Protein AF-A0A821IT51-F1 (afdb_monomer_lite)

Structure (mmCIF, N/CA/C/O backbone):
data_AF-A0A821IT51-F1
#
_entry.id   AF-A0A821IT51-F1
#
loop_
_atom_site.group_PDB
_atom_site.id
_atom_site.type_symbol
_atom_site.label_atom_id
_atom_site.label_alt_id
_atom_site.label_comp_id
_atom_site.label_asym_id
_atom_site.label_entity_id
_atom_site.label_seq_id
_atom_site.pdbx_PDB_ins_code
_atom_site.Cartn_x
_atom_site.Cartn_y
_atom_site.Cartn_z
_atom_site.occupancy
_atom_site.B_iso_or_equiv
_atom_site.auth_seq_id
_atom_site.auth_comp_id
_atom_site.auth_asym_id
_atom_site.auth_atom_id
_atom_site.pdbx_PDB_model_num
ATOM 1 N N . MET A 1 1 ? -17.250 22.904 7.167 1.00 52.84 1 MET A N 1
ATOM 2 C CA . MET A 1 1 ? -17.176 21.972 8.315 1.00 52.84 1 MET A CA 1
ATOM 3 C C . MET A 1 1 ? -16.057 22.443 9.235 1.00 52.84 1 MET A C 1
ATOM 5 O O . MET A 1 1 ? -15.075 22.948 8.701 1.00 52.84 1 MET A O 1
ATOM 9 N N . PRO A 1 2 ? -16.203 22.360 10.569 1.00 53.00 2 PRO A N 1
ATOM 10 C CA . PRO A 1 2 ? -15.129 22.716 11.495 1.00 53.00 2 PRO A CA 1
ATOM 11 C C . PRO A 1 2 ? -13.882 21.857 11.243 1.00 53.00 2 PRO A C 1
ATOM 13 O O . PRO A 1 2 ? -13.999 20.711 10.810 1.00 53.00 2 PRO A O 1
ATOM 16 N N . THR A 1 3 ? -12.702 22.419 11.519 1.00 68.94 3 THR A N 1
ATOM 17 C CA . THR A 1 3 ? -11.386 21.783 11.317 1.00 68.94 3 THR A CA 1
ATOM 18 C C . THR A 1 3 ? -11.271 20.457 12.063 1.00 68.94 3 THR A C 1
ATOM 20 O O . THR A 1 3 ? -10.668 19.517 11.552 1.00 68.94 3 THR A O 1
ATOM 23 N N . ASN A 1 4 ? -11.941 20.360 13.213 1.00 83.25 4 ASN A N 1
ATOM 24 C CA . ASN A 1 4 ? -12.079 19.149 14.005 1.00 83.25 4 ASN A CA 1
ATOM 25 C C . ASN A 1 4 ? -13.552 18.889 14.325 1.00 83.25 4 ASN A C 1
ATOM 27 O O . ASN A 1 4 ? -14.313 19.825 14.582 1.00 83.25 4 ASN A O 1
ATOM 31 N N . PHE A 1 5 ? -13.953 17.622 14.363 1.00 88.44 5 PHE A N 1
ATOM 32 C CA . PHE A 1 5 ? -15.277 17.235 14.831 1.00 88.44 5 PHE A CA 1
ATOM 33 C C . PHE A 1 5 ? -15.283 15.918 15.598 1.00 88.44 5 PHE A C 1
ATOM 35 O O . PHE A 1 5 ? -14.346 15.130 15.517 1.00 88.44 5 PHE A O 1
ATOM 42 N N . GLN A 1 6 ? -16.365 15.679 16.340 1.00 91.62 6 GLN A N 1
ATOM 43 C CA . GLN A 1 6 ? -16.578 14.436 17.070 1.00 91.62 6 GLN A CA 1
ATOM 44 C C . GLN A 1 6 ? -17.711 13.627 16.467 1.00 91.62 6 GLN A C 1
ATOM 46 O O . GLN A 1 6 ? -18.743 14.178 16.083 1.00 91.62 6 GLN A O 1
ATOM 51 N N . VAL A 1 7 ? -17.515 12.315 16.438 1.00 92.31 7 VAL A N 1
ATOM 52 C CA . VAL A 1 7 ? -18.571 11.343 16.171 1.00 92.31 7 VAL A CA 1
ATOM 53 C C . VAL A 1 7 ? -18.563 10.261 17.239 1.00 92.31 7 VAL A C 1
ATOM 55 O O . VAL A 1 7 ? -17.552 9.985 17.886 1.00 92.31 7 VAL A O 1
ATOM 58 N N . PHE A 1 8 ? -19.720 9.652 17.439 1.00 93.69 8 PHE A N 1
ATOM 59 C CA . PHE A 1 8 ? -19.996 8.733 18.523 1.00 93.69 8 PHE A CA 1
ATOM 60 C C . PHE A 1 8 ? -20.516 7.423 17.966 1.00 93.69 8 PHE A C 1
ATOM 62 O O . PHE A 1 8 ? -21.362 7.416 17.073 1.00 93.69 8 PHE A O 1
ATOM 69 N N . ARG A 1 9 ? -20.109 6.309 18.564 1.00 92.44 9 ARG A N 1
ATOM 70 C CA . ARG A 1 9 ? -20.671 4.993 18.258 1.00 92.44 9 ARG A CA 1
ATOM 71 C C . ARG A 1 9 ? -20.910 4.229 19.542 1.00 92.44 9 ARG A C 1
ATOM 73 O O . ARG A 1 9 ? -19.979 4.005 20.308 1.00 92.44 9 ARG A O 1
ATOM 80 N N . GLY A 1 10 ? -22.150 3.816 19.767 1.00 93.31 10 GLY A N 1
ATOM 81 C CA . GLY A 1 10 ? -22.456 2.857 20.817 1.00 93.31 10 GLY A CA 1
ATOM 82 C C . GLY A 1 10 ? -22.443 1.436 20.271 1.00 93.31 10 GLY A C 1
ATOM 83 O O . GLY A 1 10 ? -22.922 1.203 19.164 1.00 93.31 10 GLY A O 1
ATOM 84 N N . GLN A 1 11 ? -21.916 0.485 21.035 1.00 92.44 11 GLN A N 1
ATOM 85 C CA . GLN A 1 11 ? -22.032 -0.938 20.718 1.00 92.44 11 GLN A CA 1
ATOM 86 C C . GLN A 1 11 ? -21.873 -1.807 21.964 1.00 92.44 11 GLN A C 1
ATOM 88 O O . GLN A 1 11 ? -21.302 -1.381 22.969 1.00 92.44 11 GLN A O 1
ATOM 93 N N . GLY A 1 12 ? -22.346 -3.046 21.865 1.00 93.75 12 GLY A N 1
ATOM 94 C CA . GLY A 1 12 ? -21.969 -4.102 22.792 1.00 93.75 12 GLY A CA 1
ATOM 95 C C . GLY A 1 12 ? -20.643 -4.736 22.399 1.00 93.75 12 GLY A C 1
ATOM 96 O O . GLY A 1 12 ? -20.325 -4.837 21.215 1.00 93.75 12 GLY A O 1
ATOM 97 N N . LEU A 1 13 ? -19.888 -5.184 23.394 1.00 93.81 13 LEU A N 1
ATOM 98 C CA . LEU A 1 13 ? -18.711 -6.024 23.201 1.00 93.81 13 LEU A CA 1
ATOM 99 C C . LEU A 1 13 ? -18.731 -7.142 24.239 1.00 93.81 13 LEU A C 1
ATOM 101 O O . LEU A 1 13 ? -19.178 -6.908 25.363 1.00 93.81 13 LEU A O 1
ATOM 105 N N . SER A 1 14 ? -18.278 -8.344 23.880 1.00 96.12 14 SER A N 1
ATOM 106 C CA . SER A 1 14 ? -18.151 -9.428 24.856 1.00 96.12 14 SER A CA 1
ATOM 107 C C . SER A 1 14 ? -17.215 -8.997 25.994 1.00 96.12 14 SER A C 1
ATOM 109 O O . SER A 1 14 ? -16.301 -8.194 25.787 1.00 96.12 14 SER A O 1
ATOM 111 N N . ILE A 1 15 ? -17.443 -9.500 27.210 1.00 94.88 15 ILE A N 1
ATOM 112 C CA . ILE A 1 15 ? -16.569 -9.183 28.354 1.00 94.88 15 ILE A CA 1
ATOM 113 C C . ILE A 1 15 ? -15.116 -9.585 28.049 1.00 94.88 15 ILE A C 1
ATOM 115 O O . ILE A 1 15 ? -14.191 -8.838 28.362 1.00 94.88 15 ILE A O 1
ATOM 119 N N . GLU A 1 16 ? -14.915 -10.725 27.386 1.00 94.94 16 GLU A N 1
ATOM 120 C CA . GLU A 1 16 ? -13.587 -11.212 27.009 1.00 94.94 16 GLU A CA 1
ATOM 121 C C . GLU A 1 16 ? -12.877 -10.263 26.031 1.00 94.94 16 GLU A C 1
ATOM 123 O O . GLU A 1 16 ? -11.731 -9.868 26.266 1.00 94.94 16 GLU A O 1
ATOM 128 N N . ASP A 1 17 ? -13.554 -9.851 24.956 1.00 93.44 17 ASP A N 1
ATOM 129 C CA . ASP A 1 17 ? -12.971 -8.943 23.964 1.00 93.44 17 ASP A CA 1
ATOM 130 C C . ASP A 1 17 ? -12.737 -7.549 24.548 1.00 93.44 17 ASP A C 1
ATOM 132 O O . ASP A 1 17 ? -11.762 -6.878 24.201 1.00 93.44 17 ASP A O 1
ATOM 136 N N . PHE A 1 18 ? -13.586 -7.119 25.483 1.00 94.44 18 PHE A N 1
ATOM 137 C CA . PHE A 1 18 ? -13.387 -5.868 26.199 1.00 94.44 18 PHE A CA 1
ATOM 138 C C . PHE A 1 18 ? -12.130 -5.891 27.072 1.00 94.44 18 PHE A C 1
ATOM 140 O O . PHE A 1 18 ? -11.335 -4.950 27.025 1.00 94.44 18 PHE A O 1
ATOM 147 N N . GLU A 1 19 ? -11.893 -6.969 27.819 1.00 94.25 19 GLU A N 1
ATOM 148 C CA . GLU A 1 19 ? -10.674 -7.107 28.620 1.00 94.25 19 GLU A CA 1
ATOM 149 C C . GLU A 1 19 ? -9.411 -7.209 27.749 1.00 94.25 19 GLU A C 1
ATOM 151 O O . GLU A 1 19 ? -8.358 -6.692 28.132 1.00 94.25 19 GLU A O 1
ATOM 156 N N . LYS A 1 20 ? -9.502 -7.781 26.539 1.00 93.00 20 LYS A N 1
ATOM 157 C CA . LYS A 1 20 ? -8.421 -7.699 25.538 1.00 93.00 20 LYS A CA 1
ATOM 158 C C . LYS A 1 20 ? -8.187 -6.252 25.093 1.00 93.00 20 LYS A C 1
ATOM 160 O O . LYS A 1 20 ? -7.053 -5.780 25.149 1.00 93.00 20 LYS A O 1
ATOM 165 N N . MET A 1 21 ? -9.242 -5.519 24.733 1.00 91.50 21 MET A N 1
ATOM 166 C CA . MET A 1 21 ? -9.153 -4.121 24.288 1.00 91.50 21 MET A CA 1
ATOM 167 C C . MET A 1 21 ? -8.586 -3.184 25.371 1.00 91.50 21 MET A C 1
ATOM 169 O O . MET A 1 21 ? -7.838 -2.255 25.068 1.00 91.50 21 MET A O 1
ATOM 173 N N . LYS A 1 22 ? -8.877 -3.421 26.657 1.00 92.31 22 LYS A N 1
ATOM 174 C CA . LYS A 1 22 ? -8.281 -2.633 27.754 1.00 92.31 22 LYS A CA 1
ATOM 175 C C . LYS A 1 22 ? -6.760 -2.739 27.796 1.00 92.31 22 LYS A C 1
ATOM 177 O O . LYS A 1 22 ? -6.092 -1.757 28.118 1.00 92.31 22 LYS A O 1
ATOM 182 N N . LYS A 1 23 ? -6.215 -3.909 27.454 1.00 93.00 23 LYS A N 1
ATOM 183 C CA . LYS A 1 23 ? -4.766 -4.155 27.407 1.00 93.00 23 LYS A CA 1
ATOM 184 C C . LYS A 1 23 ? -4.098 -3.495 26.200 1.00 93.00 23 LYS A C 1
ATOM 186 O O . LYS A 1 23 ? -2.892 -3.291 26.230 1.00 93.00 23 LYS A O 1
ATOM 191 N N . THR A 1 24 ? -4.862 -3.113 25.175 1.00 88.25 24 THR A N 1
ATOM 192 C CA . THR A 1 24 ? -4.359 -2.435 23.970 1.00 88.25 24 THR A CA 1
ATOM 193 C C . THR A 1 24 ? -4.485 -0.911 24.044 1.00 88.25 24 THR A C 1
ATOM 195 O O . THR A 1 24 ? -4.469 -0.245 23.009 1.00 88.25 24 THR A O 1
ATOM 198 N N . LYS A 1 25 ? -4.633 -0.322 25.240 1.00 90.12 25 LYS A N 1
ATOM 199 C CA . LYS A 1 25 ? -4.603 1.139 25.411 1.00 90.12 25 LYS A CA 1
ATOM 200 C C . LYS A 1 25 ? -3.299 1.702 24.837 1.00 90.12 25 LYS A C 1
ATOM 202 O O . LYS A 1 25 ? -2.222 1.188 25.118 1.00 90.12 25 LYS A O 1
ATOM 207 N N . GLY A 1 26 ? -3.405 2.767 24.049 1.00 89.88 26 GLY A N 1
ATOM 208 C CA . GLY A 1 26 ? -2.291 3.329 23.296 1.00 89.88 26 GLY A CA 1
ATOM 209 C C . GLY A 1 26 ? -2.038 2.629 21.962 1.00 89.88 26 GLY A C 1
ATOM 210 O O . GLY A 1 26 ? -1.285 3.169 21.172 1.00 89.88 26 GLY A O 1
ATOM 211 N N . GLY A 1 27 ? -2.664 1.487 21.674 1.00 91.38 27 GLY A N 1
ATOM 212 C CA . GLY A 1 27 ? -2.565 0.799 20.388 1.00 91.38 27 GLY A CA 1
ATOM 213 C C . GLY A 1 27 ? -3.504 1.356 19.313 1.00 91.38 27 GLY A C 1
ATOM 214 O O . GLY A 1 27 ? -4.237 2.327 19.526 1.00 91.38 27 GLY A O 1
ATOM 215 N N . LEU A 1 28 ? -3.487 0.700 18.153 1.00 90.38 28 LEU A N 1
ATOM 216 C CA . LEU A 1 28 ? -4.338 1.008 17.004 1.00 90.38 28 LEU A CA 1
ATOM 217 C C . LEU A 1 28 ? -5.531 0.051 16.925 1.00 90.38 28 LEU A C 1
ATOM 219 O O . LEU A 1 28 ? -5.421 -1.128 17.257 1.00 90.38 28 LEU A O 1
ATOM 223 N N . MET A 1 29 ? -6.661 0.560 16.445 1.00 88.69 29 MET A N 1
ATOM 224 C CA . MET A 1 29 ? -7.904 -0.176 16.247 1.00 88.69 29 MET A CA 1
ATOM 225 C C . MET A 1 29 ? -8.491 0.162 14.879 1.00 88.69 29 MET A C 1
ATOM 227 O O . MET A 1 29 ? -8.635 1.334 14.535 1.00 88.69 29 MET A O 1
ATOM 231 N N . SER A 1 30 ? -8.866 -0.858 14.113 1.00 84.75 30 SER A N 1
ATOM 232 C CA . SER A 1 30 ? -9.677 -0.714 12.904 1.00 84.75 30 SER A CA 1
ATOM 233 C C . SER A 1 30 ? -11.085 -1.251 13.145 1.00 84.75 30 SER A C 1
ATOM 235 O O . SER A 1 30 ? -11.333 -2.030 14.068 1.00 84.75 30 SER A O 1
ATOM 237 N N . PHE A 1 31 ? -12.019 -0.840 12.293 1.00 78.06 31 PHE A N 1
ATOM 238 C CA . PHE A 1 31 ? -13.370 -1.383 12.279 1.00 78.06 31 PHE A CA 1
ATOM 239 C C . PHE A 1 31 ? -13.606 -2.102 10.950 1.00 78.06 31 PHE A C 1
ATOM 241 O O . PHE A 1 31 ? -13.558 -1.487 9.893 1.00 78.06 31 PHE A O 1
ATOM 248 N N . ASN A 1 32 ? -13.893 -3.404 11.002 1.00 60.78 32 ASN A N 1
ATOM 249 C CA . ASN A 1 32 ? -13.990 -4.261 9.809 1.00 60.78 32 ASN A CA 1
ATOM 250 C C . ASN A 1 32 ? -15.253 -4.038 8.946 1.00 60.78 32 ASN A C 1
ATOM 252 O O . ASN A 1 32 ? -15.411 -4.705 7.932 1.00 60.78 32 ASN A O 1
ATOM 256 N N . ASN A 1 33 ? -16.139 -3.110 9.320 1.00 59.00 33 ASN A N 1
ATOM 257 C CA . ASN A 1 33 ? -17.387 -2.792 8.616 1.00 59.00 33 ASN A CA 1
ATOM 258 C C . ASN A 1 33 ? -17.529 -1.273 8.453 1.00 59.00 33 ASN A C 1
ATOM 260 O O . ASN A 1 33 ? -16.854 -0.523 9.159 1.00 59.00 33 ASN A O 1
ATOM 264 N N . PHE A 1 34 ? -18.448 -0.821 7.584 1.00 58.59 34 PHE A N 1
ATOM 265 C CA . PHE A 1 34 ? -18.847 0.590 7.536 1.00 58.59 34 PHE A CA 1
ATOM 266 C C . PHE A 1 34 ? -19.146 1.083 8.949 1.00 58.59 34 PHE A C 1
ATOM 268 O O . PHE A 1 34 ? -20.045 0.585 9.641 1.00 58.59 34 PHE A O 1
ATOM 275 N N . LEU A 1 35 ? -18.344 2.045 9.392 1.00 62.62 35 LEU A N 1
ATOM 276 C CA . LEU A 1 35 ? -18.472 2.596 10.721 1.00 62.62 35 LEU A CA 1
ATOM 277 C C . LEU A 1 35 ? -19.624 3.594 10.699 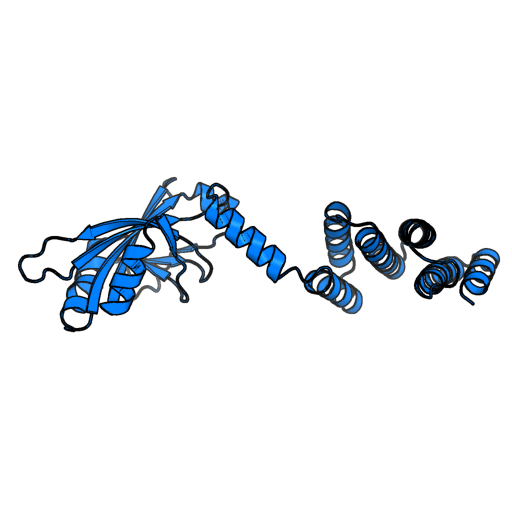1.00 62.62 35 LEU A C 1
ATOM 279 O O . LEU A 1 35 ? -19.415 4.778 10.466 1.00 62.62 35 LEU A O 1
ATOM 283 N N . SER A 1 36 ? -20.842 3.095 10.905 1.00 71.25 36 SER A N 1
ATOM 284 C CA . SER A 1 36 ? -21.981 3.943 11.253 1.00 71.25 36 SER A CA 1
ATOM 285 C C . SER A 1 36 ? -21.662 4.658 12.564 1.00 71.25 36 SER A C 1
ATOM 287 O O . SER A 1 36 ? -21.382 4.011 13.587 1.00 71.25 36 SER A O 1
ATOM 289 N N . THR A 1 37 ? -21.599 5.987 12.482 1.00 86.25 37 THR A N 1
ATOM 290 C CA . THR A 1 37 ? -21.326 6.890 13.597 1.00 86.25 37 THR A CA 1
ATOM 291 C C . THR A 1 37 ? -22.294 8.061 13.592 1.00 86.25 37 THR A C 1
ATOM 293 O O . THR A 1 37 ? -22.735 8.525 12.545 1.00 86.25 37 THR A O 1
ATOM 296 N N . SER A 1 38 ? -22.572 8.565 14.785 1.00 89.06 38 SER A N 1
ATOM 297 C CA . SER A 1 38 ? -23.492 9.663 15.041 1.00 89.06 38 SER A CA 1
ATOM 298 C C . SER A 1 38 ? -22.751 10.944 15.386 1.00 89.06 38 SER A C 1
ATOM 300 O O . SER A 1 38 ? -21.796 10.895 16.158 1.00 89.06 38 SER A O 1
ATOM 302 N N . ARG A 1 39 ? -23.239 12.115 14.974 1.00 89.19 39 ARG A N 1
ATOM 303 C CA . ARG A 1 39 ? -22.881 13.383 15.646 1.00 89.19 39 ARG A CA 1
ATOM 304 C C . ARG A 1 39 ? -23.555 13.547 17.015 1.00 89.19 39 ARG A C 1
ATOM 306 O O . ARG A 1 39 ? -23.118 14.368 17.817 1.00 89.19 39 ARG A O 1
ATOM 313 N N . SER A 1 40 ? -24.582 12.754 17.318 1.00 90.75 40 SER A N 1
ATOM 314 C CA . SER A 1 40 ? -25.298 12.774 18.592 1.00 90.75 40 SER A CA 1
ATOM 315 C C . SER A 1 40 ? -24.758 11.730 19.566 1.00 90.75 40 SER A C 1
ATOM 317 O O . SER A 1 40 ? -25.003 10.525 19.454 1.00 90.75 40 SER A O 1
ATOM 319 N N . ARG A 1 41 ? -24.081 12.209 20.615 1.00 93.00 41 ARG A N 1
ATOM 320 C CA . ARG A 1 41 ? -23.654 11.362 21.738 1.00 93.00 41 ARG A CA 1
ATOM 321 C C . ARG A 1 41 ? -24.830 10.621 22.366 1.00 93.00 41 ARG A C 1
ATOM 323 O O . ARG A 1 41 ? -24.696 9.460 22.747 1.00 93.00 41 ARG A O 1
ATOM 330 N N . GLU A 1 42 ? -25.969 11.296 22.495 1.00 91.81 42 GLU A N 1
ATOM 331 C CA . GLU A 1 42 ? -27.148 10.756 23.163 1.00 91.81 42 GLU A CA 1
ATOM 332 C C . GLU A 1 42 ? -27.740 9.568 22.406 1.00 91.81 42 GLU A C 1
ATOM 334 O O . GLU A 1 42 ? -28.073 8.564 23.037 1.00 91.81 42 GLU A O 1
ATOM 339 N N . ILE A 1 43 ? -27.831 9.650 21.075 1.00 90.06 43 ILE A N 1
ATOM 340 C CA . ILE A 1 43 ? -28.350 8.550 20.255 1.00 90.06 43 ILE A CA 1
ATOM 341 C C . ILE A 1 43 ? -27.431 7.336 20.391 1.00 90.06 43 ILE A C 1
ATOM 343 O O . ILE A 1 43 ? -27.888 6.270 20.811 1.00 90.06 43 ILE A O 1
ATOM 347 N N . SER A 1 44 ? -26.129 7.516 20.152 1.00 92.00 44 SER A N 1
ATOM 348 C CA . SER A 1 44 ? -25.134 6.448 20.292 1.00 92.00 44 SER A CA 1
ATOM 349 C C . SER A 1 44 ? -25.149 5.810 21.683 1.00 92.00 44 SER A C 1
ATOM 351 O O . SER A 1 44 ? -25.135 4.585 21.816 1.00 92.00 44 SER A O 1
ATOM 353 N N . PHE A 1 45 ? -25.256 6.619 22.737 1.00 94.12 45 PHE A N 1
ATOM 354 C CA . PHE A 1 45 ? -25.306 6.120 24.106 1.00 94.12 45 PHE A CA 1
ATOM 355 C C . PHE A 1 45 ? -26.617 5.384 24.423 1.00 94.12 45 PHE A C 1
ATOM 357 O O . PHE A 1 45 ? -26.592 4.204 24.771 1.00 94.12 45 PHE A O 1
ATOM 364 N N . LYS A 1 46 ? -27.772 6.050 24.294 1.00 92.50 46 LYS A N 1
ATOM 365 C CA . LYS A 1 46 ? -29.066 5.524 24.764 1.00 92.50 46 LYS A CA 1
ATOM 366 C C . LYS A 1 46 ? -29.620 4.405 23.886 1.00 92.50 46 LYS A C 1
ATOM 368 O O . LYS A 1 46 ? -30.361 3.565 24.392 1.00 92.50 46 LYS A O 1
ATOM 373 N N . LYS A 1 47 ? -29.323 4.401 22.583 1.00 90.44 47 LYS A N 1
ATOM 374 C CA . LYS A 1 47 ? -29.883 3.420 21.637 1.00 90.44 47 LYS A CA 1
ATOM 375 C C . LYS A 1 47 ? -29.002 2.194 21.437 1.00 90.44 47 LYS A C 1
ATOM 377 O O . LYS A 1 47 ? -29.540 1.150 21.085 1.00 90.44 47 LYS A O 1
ATOM 382 N N . PHE A 1 48 ? -27.698 2.295 21.701 1.00 92.25 48 PHE A N 1
ATOM 383 C CA . PHE A 1 48 ? -26.763 1.212 21.395 1.00 92.25 48 PHE A CA 1
ATOM 384 C C . PHE A 1 48 ? -25.875 0.817 22.580 1.00 92.25 48 PHE A C 1
ATOM 386 O O . PHE A 1 48 ? -25.900 -0.345 22.976 1.00 92.25 48 PHE A O 1
ATOM 393 N N . ALA A 1 49 ? -25.140 1.754 23.194 1.00 94.06 49 ALA A N 1
ATOM 394 C CA . ALA A 1 49 ? -24.224 1.419 24.293 1.00 94.06 49 ALA A CA 1
ATOM 395 C C . ALA A 1 49 ? -24.966 0.936 25.552 1.00 94.06 49 ALA A C 1
ATOM 397 O O . ALA A 1 49 ? -24.673 -0.136 26.072 1.00 94.06 49 ALA A O 1
ATOM 398 N N . LEU A 1 50 ? -25.957 1.700 26.023 1.00 95.69 50 LEU A N 1
ATOM 399 C CA . LEU A 1 50 ? -26.722 1.363 27.225 1.00 95.69 50 LEU A CA 1
ATOM 400 C C . LEU A 1 50 ? -27.533 0.065 27.065 1.00 95.69 50 LEU A C 1
ATOM 402 O O . LEU A 1 50 ? -27.419 -0.802 27.925 1.00 95.69 50 LEU A O 1
ATOM 406 N N . PRO A 1 51 ? -28.300 -0.155 25.979 1.00 95.38 51 PRO A N 1
ATOM 407 C CA . PRO A 1 51 ? -29.043 -1.403 25.807 1.00 95.38 51 PRO A CA 1
ATOM 408 C C . PRO A 1 51 ? -28.164 -2.653 25.726 1.00 95.38 51 PRO A C 1
ATOM 410 O O . PRO A 1 51 ? -28.631 -3.732 26.087 1.00 95.38 51 PRO A O 1
ATOM 413 N N . ALA A 1 52 ? -26.903 -2.529 25.300 1.00 93.75 52 ALA A N 1
ATOM 414 C CA . ALA A 1 52 ? -25.981 -3.657 25.239 1.00 93.75 52 ALA A CA 1
ATOM 415 C C . ALA A 1 52 ? -25.653 -4.257 26.617 1.00 93.75 52 ALA A C 1
ATOM 417 O O . ALA A 1 52 ? -25.291 -5.430 26.696 1.00 93.75 52 ALA A O 1
ATOM 418 N N . THR A 1 53 ? -25.827 -3.514 27.715 1.00 94.75 53 THR A N 1
ATOM 419 C CA . THR A 1 53 ? -25.634 -4.065 29.067 1.00 94.75 53 THR A CA 1
ATOM 420 C C . THR A 1 53 ? -26.756 -5.014 29.483 1.00 94.75 53 THR A C 1
ATOM 422 O O . THR A 1 53 ? -26.589 -5.773 30.433 1.00 94.75 53 THR A O 1
ATOM 425 N N . LYS A 1 54 ? -27.887 -5.057 28.763 1.00 93.88 54 LYS A N 1
ATOM 426 C CA . LYS A 1 54 ? -28.957 -6.032 29.037 1.00 93.88 54 LYS A CA 1
ATOM 427 C C . LYS A 1 54 ? -28.500 -7.474 28.829 1.00 93.88 54 LYS A C 1
ATOM 429 O O . LYS A 1 54 ? -28.999 -8.366 29.505 1.00 93.88 54 LYS A O 1
ATOM 434 N N . ASN A 1 55 ? -27.557 -7.706 27.917 1.00 94.00 55 ASN A N 1
ATOM 435 C CA . ASN A 1 55 ? -26.915 -9.006 27.786 1.00 94.00 55 ASN A CA 1
ATOM 436 C C . ASN A 1 55 ? -25.858 -9.146 28.903 1.00 94.00 55 ASN A C 1
ATOM 438 O O . ASN A 1 55 ? -24.962 -8.301 28.995 1.00 94.00 55 ASN A O 1
ATOM 442 N N . PRO A 1 56 ? -25.951 -10.167 29.776 1.00 93.44 56 PRO A N 1
ATOM 443 C CA . PRO A 1 56 ? -25.044 -10.332 30.913 1.00 93.44 56 PRO A CA 1
ATOM 444 C C . PRO A 1 56 ? -23.592 -10.608 30.497 1.00 93.44 56 PRO A C 1
ATOM 446 O O . PRO A 1 56 ? -22.680 -10.285 31.249 1.00 93.44 56 PRO A O 1
ATOM 449 N N . ASN A 1 57 ? -23.368 -11.128 29.287 1.00 94.81 57 ASN A N 1
ATOM 450 C CA . ASN A 1 57 ? -22.045 -11.510 28.786 1.00 94.81 57 ASN A CA 1
ATOM 451 C C . ASN A 1 57 ? -21.343 -10.395 27.994 1.00 94.81 57 ASN A C 1
ATOM 453 O O . ASN A 1 57 ? -20.292 -10.625 27.389 1.00 94.81 57 ASN A O 1
ATOM 457 N N . SER A 1 58 ? -21.911 -9.187 27.973 1.00 95.69 58 SER A N 1
ATOM 458 C CA . SER A 1 58 ? -21.341 -8.037 27.273 1.00 95.69 58 SER A CA 1
ATOM 459 C C . SER A 1 58 ? -21.214 -6.803 28.150 1.00 95.69 58 SER A C 1
ATOM 461 O O . SER A 1 58 ? -21.898 -6.641 29.157 1.00 95.69 58 SER A O 1
ATOM 463 N N . VAL A 1 59 ? -20.348 -5.892 27.736 1.00 96.94 59 VAL A N 1
ATOM 464 C CA . VAL A 1 59 ? -20.301 -4.520 28.236 1.00 96.94 59 VAL A CA 1
ATOM 465 C C . VAL A 1 59 ? -20.874 -3.573 27.188 1.00 96.94 59 VAL A C 1
ATOM 467 O O . VAL A 1 59 ? -20.832 -3.853 25.987 1.00 96.94 59 VAL A O 1
ATOM 470 N N . GLY A 1 60 ? -21.409 -2.446 27.642 1.00 96.94 60 GLY A N 1
ATOM 471 C CA . GLY A 1 60 ? -21.818 -1.355 26.771 1.00 96.94 60 GLY A CA 1
ATOM 472 C C . GLY A 1 60 ? -20.668 -0.378 26.576 1.00 96.94 60 GLY A C 1
ATOM 473 O O . GLY A 1 60 ? -20.109 0.128 27.549 1.00 96.94 60 GLY A O 1
ATOM 474 N N . ILE A 1 61 ? -20.311 -0.100 25.326 1.00 95.94 61 ILE A N 1
ATOM 475 C CA . ILE A 1 61 ? -19.208 0.798 24.987 1.00 95.94 61 ILE A CA 1
ATOM 476 C C . ILE A 1 61 ? -19.737 1.979 24.189 1.00 95.94 61 ILE A C 1
ATOM 478 O O . ILE A 1 61 ? -20.423 1.801 23.184 1.00 95.94 61 ILE A O 1
ATOM 482 N N . LEU A 1 62 ? -19.364 3.182 24.617 1.00 96.56 62 LEU A N 1
ATOM 483 C CA . LEU A 1 62 ? -19.480 4.408 23.846 1.00 96.56 62 LEU A CA 1
ATOM 484 C C . L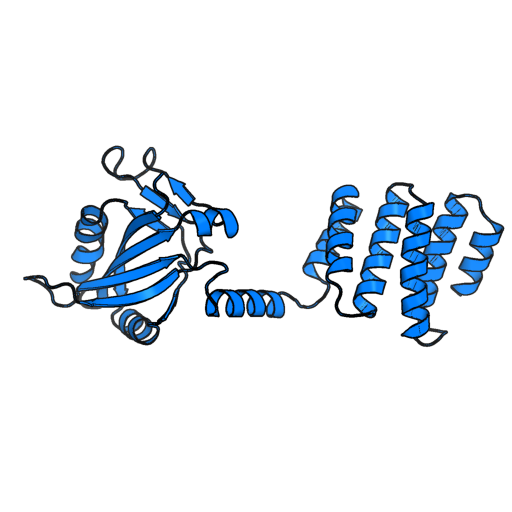EU A 1 62 ? -18.096 4.807 23.327 1.00 96.56 62 LEU A C 1
ATOM 486 O O . LEU A 1 62 ? -17.261 5.323 24.071 1.00 96.56 62 LEU A O 1
ATOM 490 N N . PHE A 1 63 ? -17.864 4.601 22.038 1.00 95.12 63 PHE A N 1
ATOM 491 C CA . PHE A 1 63 ? -16.712 5.167 21.352 1.00 95.12 63 PHE A CA 1
ATOM 492 C C . PHE A 1 63 ? -16.951 6.651 21.086 1.00 95.12 63 PHE A C 1
ATOM 494 O O . PHE A 1 63 ? -17.977 7.028 20.516 1.00 95.12 63 PHE A O 1
ATOM 501 N N . VAL A 1 64 ? -15.990 7.475 21.488 1.00 95.81 64 VAL A N 1
ATOM 502 C CA . VAL A 1 64 ? -15.938 8.915 21.230 1.00 95.81 64 VAL A CA 1
ATOM 503 C C . VAL A 1 64 ? -14.754 9.153 20.307 1.00 95.81 64 VAL A C 1
ATOM 505 O O . VAL A 1 64 ? -13.611 8.988 20.722 1.00 95.81 64 VAL A O 1
ATOM 508 N N . MET A 1 65 ? -15.015 9.486 19.049 1.00 93.00 65 MET A N 1
ATOM 509 C CA . MET A 1 65 ? -13.991 9.588 18.012 1.00 93.00 65 MET A CA 1
ATOM 510 C C . MET A 1 65 ? -13.750 11.050 17.665 1.00 93.00 65 MET A C 1
ATOM 512 O O . MET A 1 65 ? -14.659 11.742 17.211 1.00 93.00 65 MET A O 1
ATOM 516 N N . ASN A 1 66 ? -12.516 11.504 17.860 1.00 91.38 66 ASN A N 1
ATOM 517 C CA . ASN A 1 66 ? -12.059 12.825 17.453 1.00 91.38 66 ASN A CA 1
ATOM 518 C C . ASN A 1 66 ? -11.483 12.751 16.037 1.00 91.38 66 ASN A C 1
ATOM 520 O O . ASN A 1 66 ? -10.522 12.016 15.786 1.00 91.38 66 ASN A O 1
ATOM 524 N N . ILE A 1 67 ? -12.074 13.519 15.127 1.00 88.56 67 ILE A N 1
ATOM 525 C CA . ILE A 1 67 ? -11.714 13.575 13.715 1.00 88.56 67 ILE A CA 1
ATOM 526 C C . ILE A 1 67 ? -11.079 14.927 13.429 1.00 88.56 67 ILE A C 1
ATOM 528 O O . ILE A 1 67 ? -11.749 15.956 13.514 1.00 88.56 67 ILE A O 1
ATOM 532 N N . ASP A 1 68 ? -9.803 14.908 13.062 1.00 85.25 68 ASP A N 1
ATOM 533 C CA . ASP A 1 68 ? -9.121 16.059 12.481 1.00 85.25 68 ASP A CA 1
ATOM 534 C C . ASP A 1 68 ? -9.203 15.964 10.953 1.00 85.25 68 ASP A C 1
ATOM 536 O O . ASP A 1 68 ? -8.725 15.016 10.319 1.00 85.25 68 ASP A O 1
ATOM 540 N N . THR A 1 69 ? -9.874 16.944 10.351 1.00 76.88 69 THR A N 1
ATOM 541 C CA . THR A 1 69 ? -10.118 16.962 8.904 1.00 76.88 69 THR A CA 1
ATOM 542 C C . THR A 1 69 ? -8.847 17.236 8.103 1.00 76.88 69 THR A C 1
ATOM 544 O O . THR A 1 69 ? -8.762 16.808 6.951 1.00 76.88 69 THR A O 1
ATOM 547 N N . ALA A 1 70 ? -7.823 17.851 8.707 1.00 75.06 70 ALA A N 1
ATOM 548 C CA . ALA A 1 70 ? -6.525 18.041 8.070 1.00 75.06 70 ALA A CA 1
ATOM 549 C C . ALA A 1 70 ? -5.788 16.708 7.875 1.00 75.06 70 ALA A C 1
ATOM 551 O O . ALA A 1 70 ? -5.061 16.549 6.891 1.00 75.06 70 ALA A O 1
ATOM 552 N N . ILE A 1 71 ? -6.008 15.730 8.764 1.00 69.94 71 ILE A N 1
ATOM 553 C CA . ILE A 1 71 ? -5.530 14.356 8.567 1.00 69.94 71 ILE A CA 1
ATOM 554 C C . ILE A 1 71 ? -6.235 13.747 7.357 1.00 69.94 71 ILE A C 1
ATOM 556 O O . ILE A 1 71 ? -5.564 13.239 6.466 1.00 69.94 71 ILE A O 1
ATOM 560 N N . CYS A 1 72 ? -7.564 13.867 7.282 1.00 63.47 72 CYS A N 1
ATOM 561 C CA . CYS A 1 72 ? -8.372 13.270 6.213 1.00 63.47 72 CYS A CA 1
ATOM 562 C C . CYS A 1 72 ? -7.978 13.785 4.818 1.00 63.47 72 CYS A C 1
ATOM 564 O O . CYS A 1 72 ? -7.889 13.001 3.875 1.00 63.47 72 CYS A O 1
ATOM 566 N N . MET A 1 73 ? -7.687 15.088 4.696 1.00 59.69 73 MET A N 1
ATOM 567 C CA . MET A 1 73 ? -7.217 15.697 3.443 1.00 59.69 73 MET A CA 1
ATOM 568 C C . MET A 1 73 ? -5.840 15.178 3.003 1.00 59.69 73 MET A C 1
ATOM 570 O O . MET A 1 73 ? -5.553 15.152 1.811 1.00 59.69 73 MET A O 1
ATOM 574 N N . LYS A 1 74 ? -4.989 14.750 3.945 1.00 59.50 74 LYS A N 1
ATOM 575 C CA . LYS A 1 74 ? -3.639 14.228 3.668 1.00 59.50 74 LYS A CA 1
ATOM 576 C C . LYS A 1 74 ? -3.592 12.702 3.537 1.00 59.50 74 LYS A C 1
ATOM 578 O O . LYS A 1 74 ? -2.738 12.185 2.824 1.00 59.50 74 LYS A O 1
ATOM 583 N N . SER A 1 75 ? -4.473 11.978 4.229 1.00 54.97 75 SER A N 1
ATOM 584 C CA . SER A 1 75 ? -4.511 10.509 4.277 1.00 54.97 75 SER A CA 1
ATOM 585 C C . SER A 1 75 ? -5.478 9.883 3.269 1.00 54.97 75 SER A C 1
ATOM 587 O O . SER A 1 75 ? -5.541 8.662 3.178 1.00 54.97 75 SER A O 1
ATOM 589 N N . SER A 1 76 ? -6.226 10.697 2.511 1.00 57.81 76 SER A N 1
ATOM 590 C CA . SER A 1 76 ? -7.274 10.251 1.577 1.00 57.81 76 SER A CA 1
ATOM 591 C C . SER A 1 76 ? -8.370 9.399 2.225 1.00 57.81 76 SER A C 1
ATOM 593 O O . SER A 1 76 ? -9.047 8.662 1.516 1.00 57.81 76 SER A O 1
ATOM 595 N N . THR A 1 77 ? -8.562 9.472 3.549 1.00 61.84 77 THR A N 1
ATOM 596 C CA . THR A 1 77 ? -9.611 8.712 4.246 1.00 61.84 77 THR A CA 1
ATOM 597 C C . THR A 1 77 ? -10.979 9.286 3.865 1.00 61.84 77 THR A C 1
ATOM 599 O O . THR A 1 77 ? -11.322 10.373 4.342 1.00 61.84 77 THR A O 1
ATOM 602 N N . PRO A 1 78 ? -11.790 8.600 3.037 1.00 65.00 78 PRO A N 1
ATOM 603 C CA . PRO A 1 78 ? -13.089 9.116 2.644 1.00 65.00 78 PRO A CA 1
ATOM 604 C C . PRO A 1 78 ? -14.066 8.927 3.800 1.00 65.00 78 PRO A C 1
ATOM 606 O O . PRO A 1 78 ? -14.145 7.846 4.397 1.00 65.00 78 PRO A O 1
ATOM 609 N N . PHE A 1 79 ? -14.845 9.964 4.080 1.00 74.31 79 PHE A N 1
ATOM 610 C CA . PHE A 1 79 ? -16.052 9.846 4.881 1.00 74.31 79 PHE A CA 1
ATOM 611 C C . PHE A 1 79 ? -17.216 10.522 4.160 1.00 74.31 79 PHE A C 1
ATOM 613 O O . PHE A 1 79 ? -17.017 11.453 3.379 1.00 74.31 79 PHE A O 1
ATOM 620 N N . ALA A 1 80 ? -18.428 10.037 4.405 1.00 74.81 80 ALA A N 1
ATOM 621 C CA . ALA A 1 80 ? -19.646 10.555 3.797 1.00 74.81 80 ALA A CA 1
ATOM 622 C C . ALA A 1 80 ? -20.675 10.883 4.877 1.00 74.81 80 ALA A C 1
ATOM 624 O O . ALA A 1 80 ? -20.903 10.086 5.787 1.00 74.81 80 ALA A O 1
ATOM 625 N N . GLU A 1 81 ? -21.314 12.045 4.757 1.00 77.44 81 GLU A N 1
ATOM 626 C CA . GLU A 1 81 ? -22.520 12.348 5.520 1.00 77.44 81 GLU A CA 1
ATOM 627 C C . GLU A 1 81 ? -23.719 11.688 4.837 1.00 77.44 81 GLU A C 1
ATOM 629 O O . GLU A 1 81 ? -23.965 11.892 3.647 1.00 77.44 81 GLU A O 1
ATOM 634 N N . VAL A 1 82 ? -24.469 10.889 5.591 1.00 78.81 82 VAL A N 1
ATOM 635 C CA . VAL A 1 82 ? -25.588 10.092 5.066 1.00 78.81 82 VAL A CA 1
ATOM 636 C C . VAL A 1 82 ? -26.916 10.417 5.750 1.00 78.81 82 VAL A C 1
ATOM 638 O O . VAL A 1 82 ? -27.856 9.628 5.710 1.00 78.81 82 VAL A O 1
ATOM 641 N N . SER A 1 83 ? -27.039 11.622 6.314 1.00 75.81 83 SER A N 1
ATOM 642 C CA . SER A 1 83 ? -28.228 12.125 7.024 1.00 75.81 83 SER A CA 1
ATOM 643 C C . SER A 1 83 ? -29.550 11.968 6.246 1.00 75.81 83 SER A C 1
ATOM 645 O O . SER A 1 83 ? -30.606 11.752 6.841 1.00 75.81 83 SER A O 1
ATOM 647 N N . LYS A 1 84 ? -29.511 12.008 4.904 1.00 73.25 84 LYS A N 1
ATOM 648 C CA . LYS A 1 84 ? -30.686 11.815 4.027 1.00 73.25 84 LYS A CA 1
ATOM 649 C C . LYS A 1 84 ? -31.198 10.370 3.965 1.00 73.25 84 LYS A C 1
ATOM 651 O O . LYS A 1 84 ? -32.377 10.150 3.679 1.00 73.25 84 LYS A O 1
ATOM 656 N N . VAL A 1 85 ? -30.327 9.391 4.200 1.00 72.50 85 VAL A N 1
ATOM 657 C CA . VAL A 1 85 ? -30.640 7.952 4.119 1.00 72.50 85 VAL A CA 1
ATOM 658 C C . VAL A 1 85 ? -30.495 7.234 5.462 1.00 72.50 85 VAL A C 1
ATOM 660 O O . VAL A 1 85 ? -30.784 6.041 5.529 1.00 72.50 85 VAL A O 1
ATOM 663 N N . SER A 1 86 ? -30.110 7.948 6.525 1.00 74.06 86 SER A N 1
ATOM 664 C CA . SER A 1 86 ? -29.980 7.397 7.874 1.00 74.06 86 SER A CA 1
ATOM 665 C C . SER A 1 86 ? -31.310 6.839 8.383 1.00 74.06 86 SER A C 1
ATOM 667 O O . SER A 1 86 ? -32.394 7.292 8.006 1.00 74.06 86 SER A O 1
ATOM 669 N N . PHE A 1 87 ? -31.249 5.856 9.282 1.00 72.75 87 PHE A N 1
ATOM 670 C CA . PHE A 1 87 ? -32.447 5.319 9.939 1.00 72.75 87 PHE A CA 1
ATOM 671 C C . PHE A 1 87 ? -33.209 6.412 10.718 1.00 72.75 87 PHE A C 1
ATOM 673 O O . PHE A 1 87 ? -34.436 6.390 10.809 1.00 72.75 87 PHE A O 1
ATOM 680 N N . PHE A 1 88 ? -32.487 7.418 11.217 1.00 70.25 88 PHE A N 1
ATOM 681 C CA . PHE A 1 88 ? -33.011 8.555 11.970 1.00 70.25 88 PHE A CA 1
ATOM 682 C C . PHE A 1 88 ? -33.170 9.808 11.092 1.00 70.25 88 PHE A C 1
ATOM 684 O O . PHE A 1 88 ? -32.774 10.903 11.497 1.00 70.25 88 PHE A O 1
ATOM 691 N N . LYS A 1 89 ? -33.747 9.655 9.889 1.00 70.12 89 LYS A N 1
ATOM 692 C CA . LYS A 1 89 ? -33.924 10.730 8.891 1.00 70.12 89 LYS A CA 1
ATOM 693 C C . LYS A 1 89 ? -34.333 12.065 9.524 1.00 70.12 89 LYS A C 1
ATOM 695 O O . LYS A 1 89 ? -35.365 12.153 10.191 1.00 70.12 89 LYS A O 1
ATOM 700 N N . GLY A 1 90 ? -33.522 13.099 9.299 1.00 68.94 90 GLY A N 1
ATOM 701 C CA . GLY A 1 90 ? -33.769 14.468 9.775 1.00 68.94 90 GLY A CA 1
ATOM 702 C C . GLY A 1 90 ? -33.609 14.689 11.286 1.00 68.94 90 GLY A C 1
ATOM 703 O O . GLY A 1 90 ? -33.839 15.799 11.754 1.00 68.94 90 GLY A O 1
ATOM 704 N N . LYS A 1 91 ? -33.228 13.661 12.055 1.00 71.81 91 LYS A N 1
ATOM 705 C CA . LYS A 1 91 ? -32.999 13.732 13.510 1.00 71.81 91 LYS A CA 1
ATOM 706 C C . LYS A 1 91 ? -31.539 13.513 13.898 1.00 71.81 91 LYS A C 1
ATOM 708 O O . LYS A 1 91 ? -31.184 13.722 15.056 1.00 71.81 91 LYS A O 1
ATOM 713 N N . GLU A 1 92 ? -30.712 13.080 12.952 1.00 74.75 92 GLU A N 1
ATOM 714 C CA . GLU A 1 92 ? -29.312 12.759 13.187 1.00 74.75 92 GLU A CA 1
ATOM 715 C C . GLU A 1 92 ? -28.456 12.978 11.940 1.00 74.75 92 GLU A C 1
ATOM 717 O O . GLU A 1 92 ? -28.805 12.552 10.835 1.00 74.75 92 GLU A O 1
ATOM 722 N N . GLU A 1 93 ? -27.297 13.594 12.155 1.00 80.94 93 GLU A N 1
ATOM 723 C CA . GLU A 1 93 ? -26.193 13.592 11.203 1.00 80.94 93 GLU A CA 1
ATOM 724 C C . GLU A 1 93 ? -25.358 12.326 11.415 1.00 80.94 93 GLU A C 1
ATOM 726 O O . GLU A 1 93 ? -24.640 12.190 12.413 1.00 80.94 93 GLU A O 1
ATOM 731 N N . GLU A 1 94 ? -25.483 11.391 10.477 1.00 83.31 94 GLU A N 1
ATOM 732 C CA . GLU A 1 94 ? -24.716 10.148 10.454 1.00 83.31 94 GLU A CA 1
ATOM 733 C C . GLU A 1 94 ? -23.510 10.301 9.521 1.00 83.31 94 GLU A C 1
ATOM 735 O O . GLU A 1 94 ? -23.649 10.752 8.379 1.00 83.31 94 GLU A O 1
ATOM 740 N N . ILE A 1 95 ? -22.330 9.916 10.010 1.00 84.00 95 ILE A N 1
ATOM 741 C CA . ILE A 1 95 ? -21.078 9.924 9.252 1.00 84.00 95 ILE A CA 1
ATOM 742 C C . ILE A 1 95 ? -20.610 8.483 9.061 1.00 84.00 95 ILE A C 1
ATOM 744 O O . ILE A 1 95 ? -20.462 7.737 10.033 1.00 84.00 95 ILE A O 1
ATOM 748 N N . LEU A 1 96 ? -20.343 8.109 7.811 1.00 81.75 96 LEU A N 1
ATOM 749 C CA . LEU A 1 96 ? -19.740 6.830 7.450 1.00 81.75 96 LEU A CA 1
ATOM 750 C C . LEU A 1 96 ? -18.273 7.009 7.105 1.00 81.75 96 LEU A C 1
ATOM 752 O O . LEU A 1 96 ? -17.928 7.864 6.295 1.00 81.75 96 LEU A O 1
ATOM 756 N N . PHE A 1 97 ? -17.438 6.138 7.660 1.00 78.69 97 PHE A N 1
ATOM 757 C CA . PHE A 1 97 ? -16.034 6.002 7.287 1.00 78.69 97 PHE A CA 1
ATOM 758 C C . PHE A 1 97 ? -15.826 4.741 6.453 1.00 78.69 97 PHE A C 1
ATOM 760 O O . PHE A 1 97 ? -16.532 3.742 6.629 1.00 78.69 97 PHE A O 1
ATOM 767 N N . THR A 1 98 ? -14.827 4.769 5.573 1.00 72.50 98 THR A N 1
ATOM 768 C CA . THR A 1 98 ? -14.376 3.551 4.886 1.00 72.50 98 THR A CA 1
ATOM 769 C C . THR A 1 98 ? -13.825 2.515 5.868 1.00 72.50 98 THR A C 1
ATOM 771 O O . THR A 1 98 ? -13.301 2.848 6.934 1.00 72.50 98 THR A O 1
ATOM 774 N N . THR A 1 99 ? -13.915 1.243 5.481 1.00 63.19 99 THR A N 1
ATOM 775 C CA . THR A 1 99 ? -13.517 0.058 6.267 1.00 63.19 99 THR A CA 1
ATOM 776 C C . THR A 1 99 ? -12.055 0.055 6.712 1.00 63.19 99 THR A C 1
ATOM 778 O O . THR A 1 99 ? -11.700 -0.617 7.672 1.00 63.19 99 THR A O 1
ATOM 781 N N . HIS A 1 100 ? -11.189 0.809 6.039 1.00 69.75 100 HIS A N 1
ATOM 782 C CA . HIS A 1 100 ? -9.755 0.850 6.335 1.00 69.75 100 HIS A CA 1
ATOM 783 C C . HIS A 1 100 ? -9.362 2.004 7.266 1.00 69.75 100 HIS A C 1
ATOM 785 O O . HIS A 1 100 ? -8.184 2.331 7.389 1.00 69.75 100 HIS A O 1
ATOM 791 N N . THR A 1 101 ? -10.335 2.627 7.933 1.00 80.38 101 THR A N 1
ATOM 792 C CA . THR A 1 101 ? -10.067 3.721 8.869 1.00 80.38 101 THR A CA 1
ATOM 793 C C . THR A 1 101 ? -9.501 3.176 10.179 1.00 80.38 101 THR A C 1
ATOM 795 O O . THR A 1 101 ? -10.125 2.343 10.841 1.00 80.38 101 THR A O 1
ATOM 798 N N . ILE A 1 102 ? -8.316 3.660 10.556 1.00 86.25 102 ILE A N 1
ATOM 799 C CA . ILE A 1 102 ? -7.602 3.254 11.769 1.00 86.25 102 ILE A CA 1
ATOM 800 C C . ILE A 1 102 ? -7.670 4.377 12.806 1.00 86.25 102 ILE A C 1
ATOM 802 O O . ILE A 1 102 ? -7.495 5.552 12.488 1.00 86.25 102 ILE A O 1
ATOM 806 N N . PHE A 1 103 ? -7.900 4.009 14.061 1.00 89.75 103 PHE A N 1
ATOM 807 C CA . PHE A 1 103 ? -7.969 4.917 15.197 1.00 89.75 103 PHE A CA 1
ATOM 808 C C . PHE A 1 103 ? -6.963 4.526 16.275 1.00 89.75 103 PHE A C 1
ATOM 810 O O . PHE A 1 103 ? -6.766 3.344 16.548 1.00 89.75 103 PHE A O 1
ATOM 817 N N . ARG A 1 104 ? -6.379 5.515 16.952 1.00 92.56 104 ARG A N 1
ATOM 818 C CA . ARG A 1 104 ? -5.607 5.296 18.176 1.00 92.56 104 ARG A CA 1
ATOM 819 C C . ARG A 1 104 ? -6.526 5.240 19.387 1.00 92.56 104 ARG A C 1
ATOM 821 O O . ARG A 1 104 ? -7.367 6.121 19.570 1.00 92.56 104 ARG A O 1
ATOM 828 N N . ILE A 1 105 ? -6.335 4.229 20.231 1.00 94.00 105 ILE A N 1
ATOM 829 C CA . ILE A 1 105 ? -7.041 4.092 21.506 1.00 94.00 105 ILE A CA 1
ATOM 830 C C . ILE A 1 105 ? -6.356 4.977 22.548 1.00 94.00 105 ILE A C 1
ATOM 832 O O . ILE A 1 105 ? -5.272 4.649 23.024 1.00 94.00 105 ILE A O 1
ATOM 836 N N . ASN A 1 106 ? -7.000 6.071 22.953 1.00 92.69 106 ASN A N 1
ATOM 837 C CA . ASN A 1 106 ? -6.426 7.009 23.919 1.00 92.69 106 ASN A CA 1
ATOM 838 C C . ASN A 1 106 ? -6.756 6.611 25.361 1.00 92.69 106 ASN A C 1
ATOM 840 O O . ASN A 1 106 ? -5.924 6.088 26.104 1.00 92.69 106 ASN A O 1
ATOM 844 N N . ARG A 1 107 ? -7.995 6.880 25.782 1.00 94.25 107 ARG A N 1
ATOM 845 C CA . ARG A 1 107 ? -8.446 6.725 27.167 1.00 94.25 107 ARG A CA 1
ATOM 846 C C . ARG A 1 107 ? -9.677 5.836 27.211 1.00 94.25 107 ARG A C 1
ATOM 848 O O . ARG A 1 107 ? -10.606 6.047 26.439 1.00 94.25 107 ARG A O 1
ATOM 855 N N . ILE A 1 108 ? -9.664 4.878 28.132 1.00 95.56 108 ILE A N 1
ATOM 856 C CA . ILE A 1 108 ? -10.784 3.987 28.432 1.00 95.56 108 ILE A CA 1
ATOM 857 C C . ILE A 1 108 ? -11.226 4.297 29.859 1.00 95.56 108 ILE A C 1
ATOM 859 O O . ILE A 1 108 ? -10.404 4.263 30.775 1.00 95.56 108 ILE A O 1
ATOM 863 N N . GLU A 1 109 ? -12.496 4.635 30.038 1.00 95.50 109 GLU A N 1
ATOM 864 C CA . GLU A 1 109 ? -13.050 5.099 31.311 1.00 95.50 109 GLU A CA 1
ATOM 865 C C . GLU A 1 109 ? -14.384 4.429 31.574 1.00 95.50 109 GLU A C 1
ATOM 867 O O . GLU A 1 109 ? -15.156 4.202 30.645 1.00 95.50 109 GLU A O 1
ATOM 872 N N . ARG A 1 110 ? -14.679 4.133 32.837 1.00 95.75 110 ARG A N 1
ATOM 873 C CA . ARG A 1 110 ? -16.013 3.670 33.210 1.00 95.75 110 ARG A CA 1
ATOM 874 C C . ARG A 1 110 ? -16.974 4.857 33.171 1.00 95.75 110 ARG A C 1
ATOM 876 O O . ARG A 1 110 ? -16.635 5.935 33.652 1.00 95.75 110 ARG A O 1
ATOM 883 N N . ILE A 1 111 ? -18.163 4.654 32.618 1.00 95.44 111 ILE A N 1
ATOM 884 C CA . ILE A 1 111 ? -19.265 5.613 32.711 1.00 95.44 111 ILE A CA 1
ATOM 885 C C . ILE A 1 111 ? -20.083 5.229 33.939 1.00 95.44 111 ILE A C 1
ATOM 887 O O . ILE A 1 111 ? -20.521 4.087 34.057 1.00 95.44 111 ILE A O 1
ATOM 891 N N . GLU A 1 112 ? -20.275 6.171 34.854 1.00 93.81 112 GLU A N 1
ATOM 892 C CA . GLU A 1 112 ? -21.148 5.959 36.005 1.00 93.81 112 GLU A CA 1
ATOM 893 C C . GLU A 1 112 ? -22.612 5.959 35.562 1.00 93.81 112 GLU A C 1
ATOM 895 O O . GLU A 1 112 ? -23.081 6.897 34.915 1.00 93.81 112 GLU A O 1
ATOM 900 N N . ASP A 1 113 ? -23.332 4.900 35.918 1.00 92.50 113 ASP A N 1
ATOM 901 C CA . ASP A 1 113 ? -24.764 4.770 35.697 1.00 92.50 113 ASP A CA 1
ATOM 902 C C . ASP A 1 113 ? -25.415 4.132 36.927 1.00 92.50 113 ASP A C 1
ATOM 904 O O . ASP A 1 113 ? -24.817 3.310 37.621 1.00 92.50 113 ASP A O 1
ATOM 908 N N . LYS A 1 114 ? -26.654 4.533 37.218 1.00 90.31 114 LYS A N 1
ATOM 909 C CA . LYS A 1 114 ? -27.377 4.092 38.419 1.00 90.31 114 LYS A CA 1
ATOM 910 C C . LYS A 1 114 ? -27.793 2.620 38.363 1.00 90.31 114 LYS A C 1
ATOM 912 O O . LYS A 1 114 ? -28.116 2.051 39.401 1.00 90.31 114 LYS A O 1
ATOM 917 N N . HIS A 1 115 ? -27.837 2.025 37.173 1.00 89.38 115 HIS A N 1
ATOM 918 C CA . HIS A 1 115 ? -28.408 0.701 36.939 1.00 89.38 115 HIS A CA 1
ATOM 919 C C . HIS A 1 115 ? -27.373 -0.334 36.493 1.00 89.38 115 HIS A C 1
ATOM 921 O O . HIS A 1 115 ? -27.672 -1.528 36.486 1.00 89.38 115 HIS A O 1
ATOM 927 N N . THR A 1 116 ? -26.169 0.086 36.100 1.00 91.62 116 THR A N 1
ATOM 928 C CA . THR A 1 116 ? -25.124 -0.828 35.634 1.00 91.62 116 THR A CA 1
ATOM 929 C C . THR A 1 116 ? -23.723 -0.250 35.819 1.00 91.62 116 THR A C 1
ATOM 931 O O . THR A 1 116 ? -23.484 0.937 35.633 1.00 91.62 116 THR A O 1
ATOM 934 N N . ASP A 1 117 ? -22.768 -1.121 36.126 1.00 93.75 117 ASP A N 1
ATOM 935 C CA . ASP A 1 117 ? -21.335 -0.835 36.212 1.00 93.75 117 ASP A CA 1
ATOM 936 C C . ASP A 1 117 ? -20.555 -1.280 34.957 1.00 93.75 117 ASP A C 1
ATOM 938 O O . ASP A 1 117 ? -19.339 -1.097 34.870 1.00 93.75 117 ASP A O 1
ATOM 942 N N . ARG A 1 118 ? -21.253 -1.837 33.957 1.00 95.56 118 ARG A N 1
ATOM 943 C CA . ARG A 1 118 ? -20.686 -2.402 32.719 1.00 95.56 118 ARG A CA 1
ATOM 944 C C . ARG A 1 118 ? -20.689 -1.417 31.547 1.00 95.56 118 ARG A C 1
ATOM 946 O O . ARG A 1 118 ? -20.728 -1.841 30.391 1.00 95.56 118 ARG A O 1
ATOM 953 N N . LEU A 1 119 ? -20.659 -0.114 31.830 1.00 97.38 119 LEU A N 1
ATOM 954 C CA . LEU A 1 119 ? -20.595 0.937 30.814 1.00 97.38 119 LEU A CA 1
ATOM 955 C C . LEU A 1 119 ? -19.229 1.592 30.749 1.00 97.38 119 LEU A C 1
ATOM 957 O O . LEU A 1 119 ? -18.649 1.971 31.765 1.00 97.38 119 LEU A O 1
ATOM 961 N N . TRP A 1 120 ? -18.749 1.780 29.525 1.00 97.25 120 TRP A N 1
ATOM 962 C CA . TRP A 1 120 ? -17.412 2.290 29.271 1.00 97.25 120 TRP A CA 1
ATOM 963 C C . TRP A 1 120 ? -17.401 3.308 28.136 1.00 97.25 120 TRP A C 1
ATOM 965 O O . TRP A 1 120 ? -18.100 3.163 27.136 1.00 97.25 120 TRP A O 1
ATOM 975 N N . GLN A 1 121 ? -16.576 4.337 28.288 1.00 96.81 121 GLN A N 1
ATOM 976 C CA . GLN A 1 121 ? -16.242 5.306 27.259 1.00 96.81 121 GLN A CA 1
ATOM 977 C C . GLN A 1 121 ? -14.843 5.004 26.730 1.00 96.81 121 GLN A C 1
ATOM 979 O O . GLN A 1 121 ? -13.903 4.845 27.509 1.00 96.81 121 GLN A O 1
ATOM 984 N N . VAL A 1 122 ? -14.698 4.959 25.409 1.00 96.31 122 VAL A N 1
ATOM 985 C CA . VAL A 1 122 ? -13.409 4.761 24.743 1.00 96.31 122 VAL A CA 1
ATOM 986 C C . VAL A 1 122 ? -13.154 5.948 23.830 1.00 96.31 122 VAL A C 1
ATOM 988 O O . VAL A 1 122 ? -13.831 6.128 22.821 1.00 96.31 122 VAL A O 1
ATOM 991 N N . ASN A 1 123 ? -12.177 6.769 24.199 1.00 95.75 123 ASN A N 1
ATOM 992 C CA . ASN A 1 123 ? -11.760 7.917 23.408 1.00 95.75 123 ASN A CA 1
ATOM 993 C C . ASN A 1 123 ? -10.785 7.468 22.323 1.00 95.75 123 ASN A C 1
ATOM 995 O O . ASN A 1 123 ? -9.736 6.894 22.624 1.00 95.75 123 ASN A O 1
ATOM 999 N N . LEU A 1 124 ? -11.121 7.786 21.081 1.00 93.81 124 LEU A N 1
ATOM 1000 C CA . LEU A 1 124 ? -10.375 7.451 19.881 1.00 93.81 124 LEU A CA 1
ATOM 1001 C C . LEU A 1 124 ? -9.944 8.728 19.152 1.00 93.81 124 LEU A C 1
ATOM 1003 O O . LEU A 1 124 ? -10.683 9.713 19.131 1.00 93.81 124 LEU A O 1
ATOM 1007 N N . THR A 1 125 ? -8.775 8.699 18.523 1.00 91.62 125 THR A N 1
ATOM 1008 C CA . THR A 1 125 ? -8.346 9.736 17.569 1.00 91.62 125 THR A CA 1
ATOM 1009 C C . THR A 1 125 ? -8.071 9.083 16.229 1.00 91.62 125 THR A C 1
ATOM 1011 O O . THR A 1 125 ? -7.483 8.003 16.191 1.00 91.62 125 THR A O 1
ATOM 1014 N N . LEU A 1 126 ? -8.502 9.715 15.138 1.00 87.56 126 LEU A N 1
ATOM 1015 C CA . LEU A 1 126 ? -8.175 9.250 13.794 1.00 87.56 126 LEU A CA 1
ATOM 1016 C C . LEU A 1 126 ? -6.649 9.193 13.613 1.00 87.56 126 LEU A C 1
ATOM 1018 O O . LEU A 1 126 ? -5.969 10.207 13.779 1.00 87.56 126 LEU A O 1
ATOM 1022 N N . ALA A 1 127 ? -6.117 8.015 13.288 1.00 85.75 127 ALA A N 1
ATOM 1023 C CA . ALA A 1 127 ? -4.696 7.851 13.010 1.00 85.75 127 ALA A CA 1
ATOM 1024 C C . ALA A 1 127 ? -4.374 8.374 11.601 1.00 85.75 127 ALA A C 1
ATOM 1026 O O . ALA A 1 127 ? -5.155 8.203 10.664 1.00 85.75 127 ALA A O 1
ATOM 1027 N N . GLY A 1 128 ? -3.222 9.026 11.459 1.00 77.75 128 GLY A N 1
ATOM 1028 C CA . GLY A 1 128 ? -2.756 9.615 10.206 1.00 77.75 128 GLY A CA 1
ATOM 1029 C C . GLY A 1 128 ? -1.241 9.542 10.074 1.00 77.75 128 GLY A C 1
ATOM 1030 O O . GLY A 1 128 ? -0.573 8.926 10.895 1.00 77.75 128 GLY A O 1
ATOM 1031 N N . ASN A 1 129 ? -0.677 10.217 9.075 1.00 68.50 129 ASN A N 1
ATOM 1032 C CA . ASN A 1 129 ? 0.762 10.148 8.774 1.00 68.50 129 ASN A CA 1
ATOM 1033 C C . ASN A 1 129 ? 1.672 10.713 9.884 1.00 68.50 129 ASN A C 1
ATOM 1035 O O . ASN A 1 129 ? 2.882 10.534 9.836 1.00 68.50 129 ASN A O 1
ATOM 1039 N N . GLN A 1 130 ? 1.117 11.423 10.863 1.00 76.38 130 GLN A N 1
ATOM 1040 C CA . GLN A 1 130 ? 1.822 11.907 12.053 1.00 76.38 130 GLN A CA 1
ATOM 1041 C C . GLN A 1 130 ? 1.891 10.875 13.194 1.00 76.38 130 GLN A C 1
ATOM 1043 O O . GLN A 1 130 ? 2.485 11.151 14.228 1.00 76.38 130 GLN A O 1
ATOM 1048 N N . ASP A 1 131 ? 1.239 9.723 13.043 1.00 81.50 131 ASP A N 1
ATOM 1049 C CA . ASP A 1 131 ? 1.176 8.669 14.050 1.00 81.50 131 ASP A CA 1
ATOM 1050 C C . ASP A 1 131 ? 2.244 7.591 13.771 1.00 81.50 131 ASP A C 1
ATOM 1052 O O . ASP A 1 131 ? 2.222 6.919 12.736 1.00 81.50 131 ASP A O 1
ATOM 1056 N N . ASP A 1 132 ? 3.196 7.425 14.695 1.00 84.19 132 ASP A N 1
ATOM 1057 C CA . ASP A 1 132 ? 4.376 6.572 14.496 1.00 84.19 132 ASP A CA 1
ATOM 1058 C C . ASP A 1 132 ? 4.050 5.085 14.334 1.00 84.19 132 ASP A C 1
ATOM 1060 O O . ASP A 1 132 ? 4.638 4.415 13.480 1.00 84.19 132 ASP A O 1
ATOM 1064 N N . ASP A 1 133 ? 3.129 4.537 15.132 1.00 84.94 133 ASP A N 1
ATOM 1065 C CA . ASP A 1 133 ? 2.786 3.116 14.997 1.00 84.94 133 ASP A CA 1
ATOM 1066 C C . ASP A 1 133 ? 1.940 2.880 13.751 1.00 84.94 133 ASP A C 1
ATOM 1068 O O . ASP A 1 133 ? 2.075 1.833 13.122 1.00 84.94 133 ASP A O 1
ATOM 1072 N N . PHE A 1 134 ? 1.108 3.850 13.355 1.00 80.44 134 PHE A N 1
ATOM 1073 C CA . PHE A 1 134 ? 0.370 3.782 12.098 1.00 80.44 134 PHE A CA 1
ATOM 1074 C C . PHE A 1 134 ? 1.335 3.790 10.912 1.00 80.44 134 PHE A C 1
ATOM 1076 O O . PHE A 1 134 ? 1.184 2.983 9.994 1.00 80.44 134 PHE A O 1
ATOM 1083 N N . ASN A 1 135 ? 2.378 4.623 10.960 1.00 76.88 135 ASN A N 1
ATOM 1084 C CA . ASN A 1 135 ? 3.442 4.626 9.962 1.00 76.88 135 ASN A CA 1
ATOM 1085 C C . ASN A 1 135 ? 4.204 3.299 9.941 1.00 76.88 135 ASN A C 1
ATOM 1087 O O . ASN A 1 135 ? 4.391 2.735 8.867 1.00 76.88 135 ASN A O 1
ATOM 1091 N N . LYS A 1 136 ? 4.595 2.751 11.100 1.00 82.81 136 LYS A N 1
ATOM 1092 C CA . LYS A 1 136 ? 5.255 1.434 11.182 1.00 82.81 136 LYS A CA 1
ATOM 1093 C C . LYS A 1 136 ? 4.372 0.316 10.638 1.00 82.81 136 LYS A C 1
ATOM 1095 O O . LYS A 1 136 ? 4.863 -0.510 9.879 1.00 82.81 136 LYS A O 1
ATOM 1100 N N . LEU A 1 137 ? 3.088 0.291 10.998 1.00 76.31 137 LEU A N 1
ATOM 1101 C CA . LEU A 1 137 ? 2.120 -0.681 10.491 1.00 76.31 137 LEU A CA 1
ATOM 1102 C C . LEU A 1 137 ? 1.964 -0.547 8.978 1.00 76.31 137 LEU A C 1
ATOM 1104 O O . LEU A 1 137 ? 2.026 -1.542 8.273 1.00 76.31 137 LEU A O 1
ATOM 1108 N N . THR A 1 138 ? 1.820 0.675 8.470 1.00 68.75 138 THR A N 1
ATOM 1109 C CA . THR A 1 138 ? 1.698 0.927 7.031 1.00 68.75 138 THR A CA 1
ATOM 1110 C C . THR A 1 138 ? 2.974 0.535 6.289 1.00 68.75 138 THR A C 1
ATOM 1112 O O . THR A 1 138 ? 2.891 -0.042 5.212 1.00 68.75 138 THR A O 1
ATOM 1115 N N . SER A 1 139 ? 4.156 0.799 6.850 1.00 66.06 139 SER A N 1
ATOM 1116 C CA . SER A 1 139 ? 5.437 0.367 6.283 1.00 66.06 139 SER A CA 1
ATOM 1117 C C . SER A 1 139 ? 5.583 -1.150 6.300 1.00 66.06 139 SER A C 1
ATOM 1119 O O . SER A 1 139 ? 5.927 -1.712 5.273 1.00 66.06 139 SER A O 1
ATOM 1121 N N . ARG A 1 140 ? 5.225 -1.828 7.397 1.00 72.25 140 ARG A N 1
ATOM 1122 C CA . ARG A 1 140 ? 5.227 -3.296 7.468 1.00 72.25 140 ARG A CA 1
ATOM 1123 C C . ARG A 1 140 ? 4.216 -3.925 6.528 1.00 72.25 140 ARG A C 1
ATOM 1125 O O . ARG A 1 140 ? 4.567 -4.852 5.828 1.00 72.25 140 ARG A O 1
ATOM 1132 N N . LEU A 1 141 ? 2.996 -3.398 6.443 1.00 63.47 141 LEU A N 1
ATOM 1133 C CA . LEU A 1 141 ? 2.018 -3.839 5.449 1.00 63.47 141 LEU A CA 1
ATOM 1134 C C . LEU A 1 141 ? 2.550 -3.600 4.040 1.00 63.47 141 LEU A C 1
ATOM 1136 O O . LEU A 1 141 ? 2.407 -4.462 3.188 1.00 63.47 141 LEU A O 1
ATOM 1140 N N . ARG A 1 142 ? 3.208 -2.465 3.779 1.00 60.88 142 ARG A N 1
ATOM 1141 C CA . ARG A 1 142 ? 3.894 -2.245 2.504 1.00 60.88 142 ARG A CA 1
ATOM 1142 C C . ARG A 1 142 ? 5.024 -3.236 2.291 1.00 60.88 142 ARG A C 1
ATOM 1144 O O . ARG A 1 142 ? 5.191 -3.613 1.153 1.00 60.88 142 ARG A O 1
ATOM 1151 N N . GLU A 1 143 ? 5.780 -3.643 3.304 1.00 61.56 143 GLU A N 1
ATOM 1152 C CA . GLU A 1 143 ? 6.855 -4.644 3.218 1.00 61.56 143 GLU A CA 1
ATOM 1153 C C . GLU A 1 143 ? 6.306 -6.062 3.001 1.00 61.56 143 GLU A C 1
ATOM 1155 O O . GLU A 1 143 ? 6.767 -6.757 2.106 1.00 61.56 143 GLU A O 1
ATOM 1160 N N . GLU A 1 144 ? 5.280 -6.467 3.746 1.00 57.06 144 GLU A N 1
ATOM 1161 C CA . GLU A 1 144 ? 4.594 -7.759 3.630 1.00 57.06 144 GLU A CA 1
ATOM 1162 C C . GLU A 1 144 ? 3.838 -7.880 2.301 1.00 57.06 144 GLU A C 1
ATOM 1164 O O . GLU A 1 144 ? 3.864 -8.928 1.657 1.00 57.06 144 GLU A O 1
ATOM 1169 N N . LEU A 1 145 ? 3.201 -6.794 1.849 1.00 51.66 145 LEU A N 1
ATOM 1170 C CA . LEU A 1 145 ? 2.617 -6.698 0.509 1.00 51.66 145 LEU A CA 1
ATOM 1171 C C . LEU A 1 145 ? 3.695 -6.478 -0.564 1.00 51.66 145 LEU A C 1
ATOM 1173 O O . LEU A 1 145 ? 3.487 -6.849 -1.720 1.00 51.66 145 LEU A O 1
ATOM 1177 N N . ASN A 1 146 ? 4.864 -5.937 -0.203 1.00 49.56 146 ASN A N 1
ATOM 1178 C CA . ASN A 1 146 ? 6.066 -5.922 -1.037 1.00 49.56 146 ASN A CA 1
ATOM 1179 C C . ASN A 1 146 ? 6.788 -7.262 -0.920 1.00 49.56 146 ASN A C 1
ATOM 1181 O O . ASN A 1 146 ? 7.978 -7.351 -0.609 1.00 49.56 146 ASN A O 1
ATOM 1185 N N . VAL A 1 147 ? 6.126 -8.289 -1.443 1.00 49.06 147 VAL A N 1
ATOM 1186 C CA . VAL A 1 147 ? 6.849 -9.175 -2.351 1.00 49.06 147 VAL A CA 1
ATOM 1187 C C . VAL A 1 147 ? 7.217 -8.339 -3.583 1.00 49.06 147 VAL A C 1
ATOM 1189 O O . VAL A 1 147 ? 6.474 -8.235 -4.562 1.00 49.06 147 VAL A O 1
ATOM 1192 N N . VAL A 1 148 ? 8.350 -7.654 -3.442 1.00 47.88 148 VAL A N 1
ATOM 1193 C CA . VAL A 1 148 ? 9.135 -6.923 -4.434 1.00 47.88 148 VAL A CA 1
ATOM 1194 C C . VAL A 1 148 ? 8.751 -7.278 -5.878 1.00 47.88 148 VAL A C 1
ATOM 1196 O O . VAL A 1 148 ? 8.942 -8.403 -6.329 1.00 47.88 148 VAL A O 1
ATOM 1199 N N . GLY A 1 149 ? 8.234 -6.298 -6.624 1.00 53.75 149 GLY A N 1
ATOM 1200 C CA . GLY A 1 149 ? 8.166 -6.356 -8.087 1.00 53.75 149 GLY A CA 1
ATOM 1201 C C . GLY A 1 149 ? 7.045 -7.190 -8.711 1.00 53.75 149 GLY A C 1
ATOM 1202 O O . GLY A 1 149 ? 7.104 -7.397 -9.918 1.00 53.75 149 GLY A O 1
ATOM 1203 N N . THR A 1 150 ? 6.027 -7.646 -7.970 1.00 58.38 150 THR A N 1
ATOM 1204 C CA . THR A 1 150 ? 4.927 -8.421 -8.581 1.00 58.38 150 THR A CA 1
ATOM 1205 C C . THR A 1 150 ? 3.635 -7.628 -8.753 1.00 58.38 150 THR A C 1
ATOM 1207 O O . THR A 1 150 ? 3.146 -7.561 -9.868 1.00 58.38 150 THR A O 1
ATOM 1210 N N . GLY A 1 151 ? 3.081 -6.979 -7.725 1.00 69.75 151 GLY A N 1
ATOM 1211 C CA . GLY A 1 151 ? 1.778 -6.299 -7.840 1.00 69.75 151 GLY A CA 1
ATOM 1212 C C . GLY A 1 151 ? 1.774 -5.135 -8.839 1.00 69.75 151 GLY A C 1
ATOM 1213 O O . GLY A 1 151 ? 1.040 -5.155 -9.826 1.00 69.75 151 GLY A O 1
ATOM 1214 N N . TRP A 1 152 ? 2.637 -4.143 -8.616 1.00 76.69 152 TRP A N 1
ATOM 1215 C CA . TRP A 1 152 ? 2.733 -2.966 -9.484 1.00 76.69 152 TRP A CA 1
ATOM 1216 C C . TRP A 1 152 ? 3.325 -3.286 -10.856 1.00 76.69 152 TRP A C 1
ATOM 1218 O O . TRP A 1 152 ? 2.822 -2.792 -11.857 1.00 76.69 152 TRP A O 1
ATOM 1228 N N . SER A 1 153 ? 4.323 -4.169 -10.938 1.00 73.19 153 SER A N 1
ATOM 1229 C CA . SER A 1 153 ? 4.844 -4.606 -12.238 1.00 73.19 153 SER A CA 1
ATOM 1230 C C . SER A 1 153 ? 3.797 -5.384 -13.035 1.00 73.19 153 SER A C 1
ATOM 1232 O O . SER A 1 153 ? 3.684 -5.152 -14.230 1.00 73.19 153 SER A O 1
ATOM 1234 N N . ARG A 1 154 ? 2.984 -6.243 -12.393 1.00 80.25 154 ARG A N 1
ATOM 1235 C CA . ARG A 1 154 ? 1.852 -6.921 -13.053 1.00 80.25 154 ARG A CA 1
ATOM 1236 C C . ARG A 1 154 ? 0.787 -5.929 -13.493 1.00 80.25 154 ARG A C 1
ATOM 1238 O O . ARG A 1 154 ? 0.241 -6.100 -14.575 1.00 80.25 154 ARG A O 1
ATOM 1245 N N . LEU A 1 155 ? 0.490 -4.902 -12.692 1.00 81.00 155 LEU A N 1
ATOM 1246 C CA . LEU A 1 155 ? -0.407 -3.828 -13.119 1.00 81.00 155 LEU A CA 1
ATOM 1247 C C . LEU A 1 155 ? 0.146 -3.139 -14.370 1.00 81.00 155 LEU A C 1
ATOM 1249 O O . LEU A 1 155 ? -0.588 -2.995 -15.338 1.00 81.00 155 LEU A O 1
ATOM 1253 N N . GLY A 1 156 ? 1.433 -2.786 -14.379 1.00 85.56 156 GLY A N 1
ATOM 1254 C CA . GLY A 1 156 ? 2.102 -2.224 -15.552 1.00 85.56 156 GLY A CA 1
ATOM 1255 C C . GLY A 1 156 ? 2.022 -3.141 -16.776 1.00 85.56 156 GLY A C 1
ATOM 1256 O O . GLY A 1 156 ? 1.621 -2.694 -17.845 1.00 85.56 156 GLY A O 1
ATOM 1257 N N . GLU A 1 157 ? 2.284 -4.440 -16.619 1.00 83.56 157 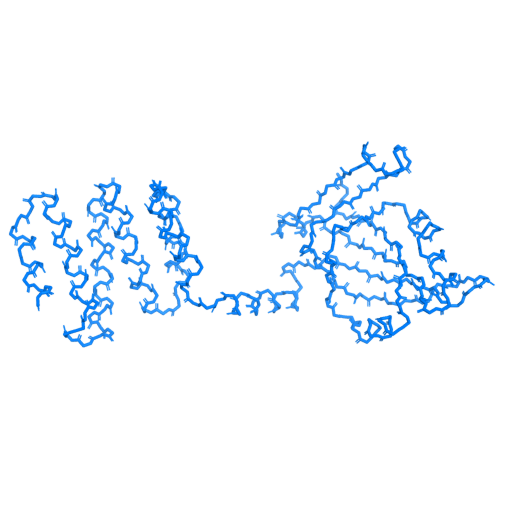GLU A N 1
ATOM 1258 C CA . GLU A 1 157 ? 2.147 -5.427 -17.699 1.00 83.56 157 GLU A CA 1
ATOM 1259 C C . GLU A 1 157 ? 0.705 -5.540 -18.215 1.00 83.56 157 GLU A C 1
ATOM 1261 O O . GLU A 1 157 ? 0.483 -5.683 -19.418 1.00 83.56 157 GLU A O 1
ATOM 1266 N N . VAL A 1 158 ? -0.290 -5.476 -17.324 1.00 79.38 158 VAL A N 1
ATOM 1267 C CA . VAL A 1 158 ? -1.710 -5.467 -17.699 1.00 79.38 158 VAL A CA 1
ATOM 1268 C C . VAL A 1 158 ? -2.062 -4.178 -18.440 1.00 79.38 158 VAL A C 1
ATOM 1270 O O . VAL A 1 158 ? -2.721 -4.257 -19.470 1.00 79.38 158 VAL A O 1
ATOM 1273 N N . LEU A 1 159 ? -1.586 -3.016 -17.985 1.00 77.38 159 LEU A N 1
ATOM 1274 C CA . LEU A 1 159 ? -1.785 -1.735 -18.670 1.00 77.38 159 LEU A CA 1
ATOM 1275 C C . LEU A 1 159 ? -1.187 -1.767 -20.085 1.00 77.38 159 LEU A C 1
ATOM 1277 O O . LEU A 1 159 ? -1.873 -1.401 -21.036 1.00 77.38 159 LEU A O 1
ATOM 1281 N N . ILE A 1 160 ? 0.022 -2.319 -20.251 1.00 86.75 160 ILE A N 1
ATOM 1282 C CA . ILE A 1 160 ? 0.638 -2.545 -21.570 1.00 86.75 160 ILE A CA 1
ATOM 1283 C C . ILE A 1 160 ? -0.246 -3.450 -22.441 1.00 86.75 160 ILE A C 1
ATOM 1285 O O . ILE A 1 160 ? -0.467 -3.149 -23.612 1.00 86.75 160 ILE A O 1
ATOM 1289 N N . LYS A 1 161 ? -0.765 -4.559 -21.896 1.00 85.62 161 LYS A N 1
ATOM 1290 C CA . LYS A 1 161 ? -1.646 -5.484 -22.637 1.00 85.62 161 LYS A CA 1
ATOM 1291 C C . LYS A 1 161 ? -2.986 -4.856 -23.024 1.00 85.62 161 LYS A C 1
ATOM 1293 O O . LYS A 1 161 ? -3.533 -5.218 -24.059 1.00 85.62 161 LYS A O 1
ATOM 1298 N N . LEU A 1 162 ? -3.504 -3.941 -22.208 1.00 77.69 162 LEU A N 1
ATOM 1299 C CA . LEU A 1 162 ? -4.730 -3.188 -22.477 1.00 77.69 162 LEU A CA 1
ATOM 1300 C C . LEU A 1 162 ? -4.511 -2.003 -23.431 1.00 77.69 162 LEU A C 1
ATOM 1302 O O . LEU A 1 162 ? -5.488 -1.424 -23.895 1.00 77.69 162 LEU A O 1
ATOM 1306 N N . GLY A 1 163 ? -3.258 -1.645 -23.725 1.00 85.00 163 GLY A N 1
ATOM 1307 C CA . GLY A 1 163 ? -2.911 -0.493 -24.559 1.00 85.00 163 GLY A CA 1
ATOM 1308 C C . GLY A 1 163 ? -2.910 0.850 -23.821 1.00 85.00 163 GLY A C 1
ATOM 1309 O O . GLY A 1 163 ? -2.801 1.892 -24.460 1.00 85.00 163 GLY A O 1
ATOM 1310 N N . ASP A 1 164 ? -3.017 0.850 -22.490 1.00 81.62 164 ASP A N 1
ATOM 1311 C CA . ASP A 1 164 ? -3.007 2.061 -21.657 1.00 81.62 164 ASP A CA 1
ATOM 1312 C C . ASP A 1 164 ? -1.558 2.468 -21.328 1.00 81.62 164 ASP A C 1
ATOM 1314 O O . ASP A 1 164 ? -1.065 2.331 -20.202 1.00 81.62 164 ASP A O 1
ATOM 1318 N N . PHE A 1 165 ? -0.830 2.876 -22.372 1.00 88.00 165 PHE A N 1
ATOM 1319 C CA . PHE A 1 165 ? 0.617 3.094 -22.316 1.00 88.00 165 PHE A CA 1
ATOM 1320 C C . PHE A 1 165 ? 1.015 4.300 -21.460 1.00 88.00 165 PHE A C 1
ATOM 1322 O O . PHE A 1 165 ? 2.004 4.212 -20.743 1.00 88.00 165 PHE A O 1
ATOM 1329 N N . GLU A 1 166 ? 0.220 5.373 -21.446 1.00 85.69 166 GLU A N 1
ATOM 1330 C CA . GLU A 1 166 ? 0.487 6.566 -20.627 1.00 85.69 166 GLU A CA 1
ATOM 1331 C C . GLU A 1 166 ? 0.489 6.233 -19.127 1.00 85.69 166 GLU A C 1
ATOM 1333 O O . GLU A 1 166 ? 1.380 6.642 -18.377 1.00 85.69 166 GLU A O 1
ATOM 1338 N N . LYS A 1 167 ? -0.476 5.423 -18.668 1.00 74.50 167 LYS A N 1
ATOM 1339 C CA . LYS A 1 167 ? -0.504 4.975 -17.269 1.00 74.50 167 LYS A CA 1
ATOM 1340 C C . LYS A 1 167 ? 0.617 3.992 -16.962 1.00 74.50 167 LYS A C 1
ATOM 1342 O O . LYS A 1 167 ? 1.153 4.024 -15.854 1.00 74.50 167 LYS A O 1
ATOM 1347 N N . ALA A 1 168 ? 0.967 3.122 -17.911 1.00 88.38 168 ALA A N 1
ATOM 1348 C CA . ALA A 1 168 ? 2.097 2.213 -17.752 1.00 88.38 168 ALA A CA 1
ATOM 1349 C C . ALA A 1 168 ? 3.421 2.987 -17.624 1.00 88.38 168 ALA A C 1
ATOM 1351 O O . ALA A 1 168 ? 4.208 2.692 -16.726 1.00 88.38 168 ALA A O 1
ATOM 1352 N N . GLU A 1 169 ? 3.638 4.008 -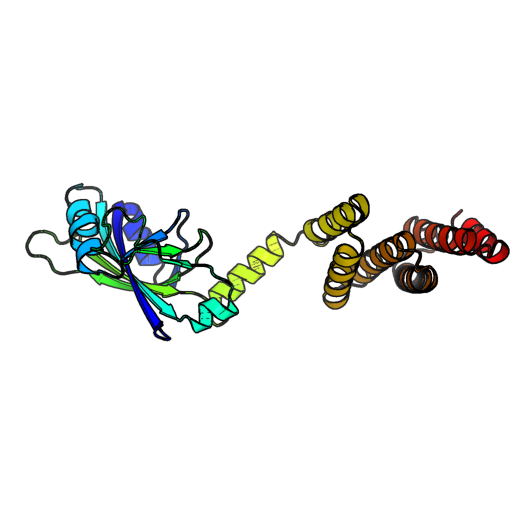18.459 1.00 93.75 169 GLU A N 1
ATOM 1353 C CA . GLU A 1 169 ? 4.798 4.902 -18.400 1.00 93.75 169 GLU A CA 1
ATOM 1354 C C . GLU A 1 169 ? 4.890 5.578 -17.032 1.00 93.75 169 GLU A C 1
ATOM 1356 O O . GLU A 1 169 ? 5.894 5.423 -16.332 1.00 93.75 169 GLU A O 1
ATOM 1361 N N . HIS A 1 170 ? 3.820 6.263 -16.618 1.00 87.75 170 HIS A N 1
ATOM 1362 C CA . HIS A 1 170 ? 3.785 6.980 -15.347 1.00 87.75 170 HIS A CA 1
ATOM 1363 C C . HIS A 1 170 ? 4.076 6.053 -14.158 1.00 87.75 170 HIS A C 1
ATOM 1365 O O . HIS A 1 170 ? 4.855 6.388 -13.262 1.00 87.75 170 HIS A O 1
ATOM 1371 N N . LEU A 1 171 ? 3.497 4.848 -14.167 1.00 86.00 171 LEU A N 1
ATOM 1372 C CA . LEU A 1 171 ? 3.738 3.846 -13.136 1.00 86.00 171 LEU A CA 1
ATOM 1373 C C . LEU A 1 171 ? 5.208 3.419 -13.092 1.00 86.00 171 LEU A C 1
ATOM 1375 O O . LEU A 1 171 ? 5.807 3.418 -12.015 1.00 86.00 171 LEU A O 1
ATOM 1379 N N . TYR A 1 172 ? 5.803 3.053 -14.230 1.00 93.75 172 TYR A N 1
ATOM 1380 C CA . TYR A 1 172 ? 7.189 2.590 -14.241 1.00 93.75 172 TYR A CA 1
ATOM 1381 C C . TYR A 1 172 ? 8.201 3.709 -13.959 1.00 93.75 172 TYR A C 1
ATOM 1383 O O . TYR A 1 172 ? 9.233 3.414 -13.362 1.00 93.75 172 TYR A O 1
ATOM 1391 N N . GLN A 1 173 ? 7.903 4.974 -14.276 1.00 92.50 173 GLN A N 1
ATOM 1392 C CA . GLN A 1 173 ? 8.712 6.124 -13.843 1.00 92.50 173 GLN A CA 1
ATOM 1393 C C . GLN A 1 173 ? 8.732 6.248 -12.310 1.00 92.50 173 GLN A C 1
ATOM 1395 O O . GLN A 1 173 ? 9.806 6.292 -11.712 1.00 92.50 173 GLN A O 1
ATOM 1400 N N . ILE A 1 174 ? 7.566 6.175 -11.652 1.00 87.88 174 ILE A N 1
ATOM 1401 C CA . ILE A 1 174 ? 7.478 6.183 -10.179 1.00 87.88 174 ILE A CA 1
ATOM 1402 C C . ILE A 1 174 ? 8.235 4.994 -9.570 1.00 87.88 174 ILE A C 1
ATOM 1404 O O . ILE A 1 174 ? 8.894 5.124 -8.536 1.00 87.88 174 ILE A O 1
ATOM 1408 N N . LEU A 1 175 ? 8.115 3.807 -10.173 1.00 88.50 175 LEU A N 1
ATOM 1409 C CA . LEU A 1 175 ? 8.813 2.612 -9.697 1.00 88.50 175 LEU A CA 1
ATOM 1410 C C . LEU A 1 175 ? 10.332 2.731 -9.866 1.00 88.50 175 LEU A C 1
ATOM 1412 O O . LEU A 1 175 ? 11.069 2.287 -8.985 1.00 88.50 175 LEU A O 1
ATOM 1416 N N . LEU A 1 176 ? 10.793 3.353 -10.954 1.00 92.75 176 LEU A N 1
ATOM 1417 C CA . LEU A 1 176 ? 12.205 3.606 -11.217 1.00 92.75 176 LEU A CA 1
ATOM 1418 C C . LEU A 1 176 ? 12.806 4.584 -10.201 1.00 92.75 176 LEU A C 1
ATOM 1420 O O . LEU A 1 176 ? 13.863 4.291 -9.643 1.00 92.75 176 LEU A O 1
ATOM 1424 N N . GLU A 1 177 ? 12.113 5.682 -9.887 1.00 90.94 177 GLU A N 1
ATOM 1425 C CA . GLU A 1 177 ? 12.527 6.640 -8.847 1.00 90.94 177 GLU A CA 1
ATOM 1426 C C . GLU A 1 177 ? 12.653 5.985 -7.464 1.00 90.94 177 GLU A C 1
ATOM 1428 O O . GLU A 1 177 ? 13.536 6.322 -6.676 1.00 90.94 177 GLU A O 1
ATOM 1433 N N . LYS A 1 178 ? 11.777 5.020 -7.168 1.00 86.00 178 LYS A N 1
ATOM 1434 C CA . LYS A 1 178 ? 11.740 4.299 -5.886 1.00 86.00 178 LYS A CA 1
ATOM 1435 C C . LYS A 1 178 ? 12.613 3.047 -5.855 1.00 86.00 178 LYS A C 1
ATOM 1437 O O . LYS A 1 178 ? 12.631 2.347 -4.841 1.00 86.00 178 LYS A O 1
ATOM 1442 N N . ALA A 1 179 ? 13.306 2.724 -6.943 1.00 87.56 179 ALA A N 1
ATOM 1443 C CA . ALA A 1 179 ? 14.105 1.513 -7.022 1.00 87.56 179 ALA A CA 1
ATOM 1444 C C . ALA A 1 179 ? 15.312 1.593 -6.072 1.00 87.56 179 ALA A C 1
ATOM 1446 O O . ALA A 1 179 ? 16.170 2.474 -6.190 1.00 87.56 179 ALA A O 1
ATOM 1447 N N . SER A 1 180 ? 15.394 0.637 -5.147 1.00 86.81 180 SER A N 1
ATOM 1448 C CA . SER A 1 180 ? 16.469 0.536 -4.155 1.00 86.81 180 SER A CA 1
ATOM 1449 C C . SER A 1 180 ? 17.617 -0.363 -4.609 1.00 86.81 180 SER A C 1
ATOM 1451 O O . SER A 1 180 ? 18.701 -0.314 -4.035 1.00 86.81 180 SER A O 1
ATOM 1453 N N . THR A 1 181 ? 17.398 -1.170 -5.650 1.00 88.69 181 THR A N 1
ATOM 1454 C CA . THR A 1 181 ? 18.391 -2.108 -6.185 1.00 88.69 181 THR A CA 1
ATOM 1455 C C . THR A 1 181 ? 18.577 -1.932 -7.684 1.00 88.69 181 THR A C 1
ATOM 1457 O O . THR A 1 181 ? 17.641 -1.603 -8.416 1.00 88.69 181 THR A O 1
ATOM 1460 N N . ASP A 1 182 ? 19.774 -2.247 -8.164 1.00 90.69 182 ASP A N 1
ATOM 1461 C CA . ASP A 1 182 ? 20.085 -2.212 -9.593 1.00 90.69 182 ASP A CA 1
ATOM 1462 C C . ASP A 1 182 ? 19.268 -3.241 -10.383 1.00 90.69 182 ASP A C 1
ATOM 1464 O O . ASP A 1 182 ? 18.782 -2.947 -11.475 1.00 90.69 182 ASP A O 1
ATOM 1468 N N . LYS A 1 183 ? 18.978 -4.406 -9.789 1.00 88.75 183 LYS A N 1
ATOM 1469 C CA . LYS A 1 183 ? 18.067 -5.396 -10.384 1.00 88.75 183 LYS A CA 1
ATOM 1470 C C . LYS A 1 183 ? 16.677 -4.809 -10.661 1.00 88.75 183 LYS A C 1
ATOM 1472 O O . LYS A 1 183 ? 16.119 -5.041 -11.732 1.00 88.75 183 LYS A O 1
ATOM 1477 N N . GLN A 1 184 ? 16.121 -4.036 -9.724 1.00 88.31 184 GLN A N 1
ATOM 1478 C CA . GLN A 1 184 ? 14.838 -3.352 -9.923 1.00 88.31 184 GLN A CA 1
ATOM 1479 C C . GLN A 1 184 ? 14.937 -2.273 -11.000 1.00 88.31 184 GLN A C 1
ATOM 1481 O O . GLN A 1 184 ? 14.101 -2.257 -11.899 1.00 88.31 184 GLN A O 1
ATOM 1486 N N . ARG A 1 185 ? 15.968 -1.416 -10.950 1.00 92.88 185 ARG A N 1
ATOM 1487 C CA . ARG A 1 185 ? 16.191 -0.372 -11.967 1.00 92.88 185 ARG A CA 1
ATOM 1488 C C . ARG A 1 185 ? 16.262 -0.971 -13.367 1.00 92.88 185 ARG A C 1
ATOM 1490 O O . ARG A 1 185 ? 15.572 -0.505 -14.267 1.00 92.88 185 ARG A O 1
ATOM 1497 N N . SER A 1 186 ? 17.019 -2.056 -13.529 1.00 94.56 186 SER A N 1
ATOM 1498 C CA . SER A 1 186 ? 17.100 -2.799 -14.786 1.00 94.56 186 SER A CA 1
ATOM 1499 C C . SER A 1 186 ? 15.734 -3.324 -15.239 1.00 94.56 186 SER A C 1
ATOM 1501 O O . SER A 1 186 ? 15.372 -3.147 -16.404 1.00 94.56 186 SER A O 1
ATOM 1503 N N . GLY A 1 187 ? 14.959 -3.932 -14.335 1.00 92.88 187 GLY A N 1
ATOM 1504 C CA . GLY A 1 187 ? 13.621 -4.441 -14.640 1.00 92.88 187 GLY A CA 1
ATOM 1505 C C . GLY A 1 187 ? 12.644 -3.344 -15.072 1.00 92.88 187 GLY A C 1
ATOM 1506 O O . GLY A 1 187 ? 11.961 -3.500 -16.080 1.00 92.88 187 GLY A O 1
ATOM 1507 N N . TYR A 1 188 ? 12.602 -2.216 -14.361 1.00 94.69 188 TYR A N 1
ATOM 1508 C CA . TYR A 1 188 ? 11.708 -1.103 -14.696 1.00 94.69 188 TYR A CA 1
ATOM 1509 C C . TYR A 1 188 ? 12.118 -0.394 -15.988 1.00 94.69 188 TYR A C 1
ATOM 1511 O O . TYR A 1 188 ? 11.252 -0.092 -16.803 1.00 94.69 188 TYR A O 1
ATOM 1519 N N . ASN A 1 189 ? 13.418 -0.224 -16.239 1.00 96.75 189 ASN A N 1
ATOM 1520 C CA . ASN A 1 189 ? 13.919 0.297 -17.512 1.00 96.75 189 ASN A CA 1
ATOM 1521 C C . ASN A 1 189 ? 13.562 -0.615 -18.699 1.00 96.75 189 ASN A C 1
ATOM 1523 O O . ASN A 1 189 ? 13.193 -0.123 -19.762 1.00 96.75 189 ASN A O 1
ATOM 1527 N N . LEU A 1 190 ? 13.583 -1.941 -18.519 1.00 96.06 190 LEU A N 1
ATOM 1528 C CA . LEU A 1 190 ? 13.121 -2.879 -19.550 1.00 96.06 190 LEU A CA 1
ATOM 1529 C C . LEU A 1 190 ? 11.625 -2.688 -19.862 1.00 96.06 190 LEU A C 1
ATOM 1531 O O . LEU A 1 190 ? 11.210 -2.729 -21.022 1.00 96.06 190 LEU A O 1
ATOM 1535 N N . GLN A 1 191 ? 10.806 -2.475 -18.831 1.00 95.75 191 GLN A N 1
ATOM 1536 C CA . GLN A 1 191 ? 9.372 -2.266 -19.013 1.00 95.75 191 GLN A CA 1
ATOM 1537 C C . GLN A 1 191 ? 9.065 -0.899 -19.636 1.00 95.75 191 GLN A C 1
ATOM 1539 O O . GLN A 1 191 ? 8.282 -0.845 -20.579 1.00 95.75 191 GLN A O 1
ATOM 1544 N N . LEU A 1 192 ? 9.743 0.177 -19.218 1.00 97.38 192 LEU A N 1
ATOM 1545 C CA . LEU A 1 192 ? 9.653 1.489 -19.876 1.00 97.38 192 LEU A CA 1
ATOM 1546 C C . LEU A 1 192 ? 10.036 1.412 -21.353 1.00 97.38 192 LEU A C 1
ATOM 1548 O O . LEU A 1 192 ? 9.306 1.926 -22.194 1.00 97.38 192 LEU A O 1
ATOM 1552 N N . GLY A 1 193 ? 11.116 0.697 -21.685 1.00 97.88 193 GLY A N 1
ATOM 1553 C CA . GLY A 1 193 ? 11.496 0.465 -23.078 1.00 97.88 193 GLY A CA 1
ATOM 1554 C C . GLY A 1 193 ? 10.373 -0.192 -23.885 1.00 97.88 193 GLY A C 1
ATOM 1555 O O . GLY A 1 193 ? 10.093 0.206 -25.014 1.00 97.88 193 GLY A O 1
ATOM 1556 N N . THR A 1 194 ? 9.659 -1.136 -23.269 1.00 96.94 194 THR A N 1
ATOM 1557 C CA . THR A 1 194 ? 8.512 -1.820 -23.885 1.00 96.94 194 THR A CA 1
ATOM 1558 C C . THR A 1 194 ? 7.314 -0.892 -24.063 1.00 96.94 194 THR A C 1
ATOM 1560 O O . THR A 1 194 ? 6.675 -0.933 -25.113 1.00 96.94 194 THR A O 1
ATOM 1563 N N . VAL A 1 195 ? 7.025 -0.037 -23.079 1.00 97.75 195 VAL A N 1
ATOM 1564 C CA . VAL A 1 195 ? 5.973 0.987 -23.169 1.00 97.75 195 VAL A CA 1
ATOM 1565 C C . VAL A 1 195 ? 6.263 1.949 -24.322 1.00 97.75 195 VAL A C 1
ATOM 1567 O O . VAL A 1 195 ? 5.441 2.073 -25.228 1.00 97.75 195 VAL A O 1
ATOM 1570 N N . TYR A 1 196 ? 7.457 2.546 -24.357 1.00 98.38 196 TYR A N 1
ATOM 1571 C CA . TYR A 1 196 ? 7.842 3.483 -25.414 1.00 98.38 196 TYR A CA 1
ATOM 1572 C C . TYR A 1 196 ? 7.849 2.834 -26.798 1.00 98.38 196 TYR A C 1
ATOM 1574 O O . TYR A 1 196 ? 7.372 3.432 -27.759 1.00 98.38 196 TYR A O 1
ATOM 1582 N N . TYR A 1 197 ? 8.314 1.585 -26.907 1.00 97.88 197 TYR A N 1
ATOM 1583 C CA . TYR A 1 197 ? 8.248 0.837 -28.162 1.00 97.88 197 TYR A CA 1
ATOM 1584 C C . TYR A 1 197 ? 6.802 0.682 -28.651 1.00 97.88 197 TYR A C 1
ATOM 1586 O O . TYR A 1 197 ? 6.519 0.910 -29.824 1.00 97.88 197 TYR A O 1
ATOM 1594 N N . ARG A 1 198 ? 5.867 0.338 -27.754 1.00 96.19 198 ARG A N 1
ATOM 1595 C CA . ARG A 1 198 ? 4.441 0.204 -28.091 1.00 96.19 198 ARG A CA 1
ATOM 1596 C C . ARG A 1 198 ? 3.780 1.535 -28.463 1.00 96.19 198 ARG A C 1
ATOM 1598 O O . ARG A 1 198 ? 2.839 1.525 -29.249 1.00 96.19 198 ARG A O 1
ATOM 1605 N N . MET A 1 199 ? 4.287 2.653 -27.947 1.00 95.88 199 MET A N 1
ATOM 1606 C CA . MET A 1 199 ? 3.870 4.009 -28.330 1.00 95.88 199 MET A CA 1
ATOM 1607 C C . MET A 1 199 ? 4.500 4.490 -29.650 1.00 95.88 199 MET A C 1
ATOM 1609 O O . MET A 1 199 ? 4.125 5.546 -30.150 1.00 95.88 199 MET A O 1
ATOM 1613 N N . GLY A 1 200 ? 5.456 3.748 -30.222 1.00 95.69 200 GLY A N 1
ATOM 1614 C CA . GLY A 1 200 ? 6.226 4.174 -31.397 1.00 95.69 200 GLY A CA 1
ATOM 1615 C C . GLY A 1 200 ? 7.342 5.180 -31.083 1.00 95.69 200 GLY A C 1
ATOM 1616 O O . GLY A 1 200 ? 7.976 5.714 -31.992 1.00 95.69 200 GLY A O 1
ATOM 1617 N N . GLU A 1 201 ? 7.630 5.429 -29.804 1.00 97.94 201 GLU A N 1
ATOM 1618 C CA . GLU A 1 201 ? 8.690 6.331 -29.349 1.00 97.94 201 GLU A CA 1
ATOM 1619 C C . GLU A 1 201 ? 10.050 5.615 -29.307 1.00 97.94 201 GLU A C 1
ATOM 1621 O O . GLU A 1 201 ? 10.669 5.424 -28.257 1.00 97.94 201 GLU A O 1
ATOM 1626 N N . TYR A 1 202 ? 10.533 5.200 -30.478 1.00 97.62 202 TYR A N 1
ATOM 1627 C CA . TYR A 1 202 ? 11.692 4.312 -30.606 1.00 97.62 202 TYR A CA 1
ATOM 1628 C C . TYR A 1 202 ? 12.981 4.845 -29.961 1.00 97.62 202 TYR A C 1
ATOM 1630 O O . TYR A 1 202 ? 13.714 4.079 -29.338 1.00 97.62 202 TYR A O 1
ATOM 1638 N N . SER A 1 203 ? 13.238 6.155 -30.014 1.00 97.81 203 SER A N 1
ATOM 1639 C CA . SER A 1 203 ? 14.419 6.750 -29.370 1.00 97.81 203 SER A CA 1
ATOM 1640 C C . SER A 1 203 ? 14.384 6.629 -27.842 1.00 97.81 203 SER A C 1
ATOM 1642 O O . SER A 1 203 ? 15.408 6.335 -27.224 1.00 97.81 203 SER A O 1
ATOM 1644 N N . LYS A 1 204 ? 13.210 6.815 -27.217 1.00 97.88 204 LYS A N 1
ATOM 1645 C CA . LYS A 1 204 ? 13.059 6.613 -25.768 1.00 97.88 204 LYS A CA 1
ATOM 1646 C C . LYS A 1 204 ? 13.144 5.130 -25.417 1.00 97.88 204 LYS A C 1
ATOM 1648 O O . LYS A 1 204 ? 13.786 4.778 -24.431 1.00 97.88 204 LYS A O 1
ATOM 1653 N N . ALA A 1 205 ? 12.572 4.266 -26.260 1.00 98.44 205 ALA A N 1
ATOM 1654 C CA . ALA A 1 205 ? 12.655 2.820 -26.091 1.00 98.44 205 ALA A CA 1
ATOM 1655 C C . ALA A 1 205 ? 14.110 2.328 -26.061 1.00 98.44 205 ALA A C 1
ATOM 1657 O O . ALA A 1 205 ? 14.491 1.618 -25.129 1.00 98.44 205 ALA A O 1
ATOM 1658 N N . LEU A 1 206 ? 14.934 2.762 -27.025 1.00 98.50 206 LEU A N 1
ATOM 1659 C CA . LEU A 1 206 ? 16.369 2.464 -27.059 1.00 98.50 206 LEU A CA 1
ATOM 1660 C C . LEU A 1 206 ? 17.067 2.935 -25.786 1.00 98.50 206 LEU A C 1
ATOM 1662 O O . LEU A 1 206 ? 17.720 2.130 -25.131 1.00 98.50 206 LEU A O 1
ATOM 1666 N N . SER A 1 207 ? 16.862 4.194 -25.387 1.00 98.31 207 SER A N 1
ATOM 1667 C CA . SER A 1 207 ? 17.495 4.744 -24.184 1.00 98.31 207 SER A CA 1
ATOM 1668 C C . SER A 1 207 ? 17.171 3.923 -22.930 1.00 98.31 207 SER A C 1
ATOM 1670 O O . SER A 1 207 ? 18.067 3.580 -22.158 1.00 98.31 207 SER A O 1
ATOM 1672 N N . SER A 1 208 ? 15.906 3.537 -22.739 1.00 98.44 208 SER A N 1
ATOM 1673 C CA . SER A 1 208 ? 15.504 2.705 -21.602 1.00 98.44 208 SER A CA 1
ATOM 1674 C C . SER A 1 208 ? 16.071 1.282 -21.683 1.00 98.44 208 SER A C 1
ATOM 1676 O O . SER A 1 208 ? 16.560 0.756 -20.679 1.00 98.44 208 SER A O 1
ATOM 1678 N N . TYR A 1 209 ? 16.070 0.650 -22.860 1.00 98.44 209 TYR A N 1
ATOM 1679 C CA . TYR A 1 209 ? 16.663 -0.680 -23.021 1.00 98.44 209 TYR A CA 1
ATOM 1680 C C . TYR A 1 209 ? 18.183 -0.683 -22.813 1.00 98.44 209 TYR A C 1
ATOM 1682 O O . TYR A 1 209 ? 18.699 -1.603 -22.176 1.00 98.44 209 TYR A O 1
ATOM 1690 N N . GLU A 1 210 ? 18.891 0.350 -23.267 1.00 98.12 210 GLU A N 1
ATOM 1691 C CA . GLU A 1 210 ? 20.331 0.522 -23.055 1.00 98.12 210 GLU A CA 1
ATOM 1692 C C . GLU A 1 210 ? 20.660 0.716 -21.572 1.00 98.12 210 GLU A C 1
ATOM 1694 O O . GLU A 1 210 ? 21.533 0.027 -21.049 1.00 98.12 210 GLU A O 1
ATOM 1699 N N . GLN A 1 211 ? 19.906 1.548 -20.846 1.00 98.00 211 GLN A N 1
ATOM 1700 C CA . GLN A 1 211 ? 20.073 1.678 -19.393 1.00 98.00 211 GLN A CA 1
ATOM 1701 C C . GLN A 1 211 ? 19.860 0.342 -18.664 1.00 98.00 211 GLN A C 1
ATOM 1703 O O . GLN A 1 211 ? 20.600 0.008 -17.737 1.00 98.00 211 GLN A O 1
ATOM 1708 N N . SER A 1 212 ? 18.859 -0.445 -19.076 1.00 97.69 212 SER A N 1
ATOM 1709 C CA . SER A 1 212 ? 18.628 -1.785 -18.521 1.00 97.69 212 SER A CA 1
ATOM 1710 C C . SER A 1 212 ? 19.793 -2.738 -18.808 1.00 97.69 212 SER A C 1
ATOM 1712 O O . SER A 1 212 ? 20.209 -3.485 -17.917 1.00 97.69 212 SER A O 1
ATOM 1714 N N . LEU A 1 213 ? 20.323 -2.697 -20.034 1.00 97.88 213 LEU A N 1
ATOM 1715 C CA . LEU A 1 213 ? 21.438 -3.519 -20.492 1.00 97.88 213 LEU A CA 1
ATOM 1716 C C . LEU A 1 213 ? 22.736 -3.195 -19.745 1.00 97.88 213 LEU A C 1
ATOM 1718 O O . LEU A 1 213 ? 23.414 -4.120 -19.306 1.00 97.88 213 LEU A O 1
ATOM 1722 N N . GLU A 1 214 ? 23.077 -1.919 -19.567 1.00 97.88 214 GLU A N 1
A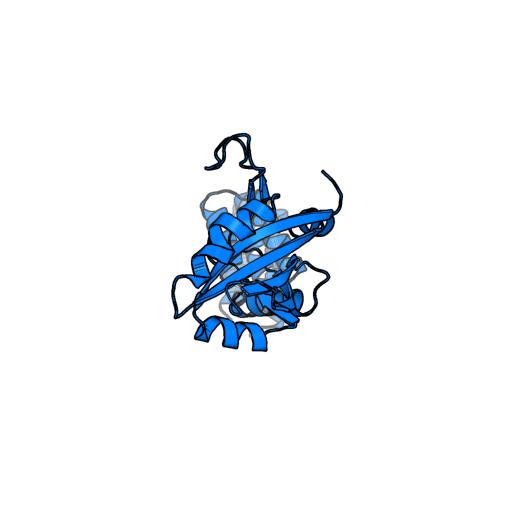TOM 1723 C CA . GLU A 1 214 ? 24.306 -1.518 -18.869 1.00 97.88 214 GLU A CA 1
ATOM 1724 C C . GLU A 1 214 ? 24.313 -1.998 -17.416 1.00 97.88 214 GLU A C 1
ATOM 1726 O O . GLU A 1 214 ? 25.295 -2.574 -16.949 1.00 97.88 214 GLU A O 1
ATOM 1731 N N . ILE A 1 215 ? 23.175 -1.891 -16.728 1.00 97.38 215 ILE A N 1
ATOM 1732 C CA . ILE A 1 215 ? 23.035 -2.441 -15.377 1.00 97.38 215 ILE A CA 1
ATOM 1733 C C . ILE A 1 215 ? 23.222 -3.967 -15.380 1.00 97.38 215 ILE A C 1
ATOM 1735 O O . ILE A 1 215 ? 23.922 -4.519 -14.528 1.00 97.38 215 ILE A O 1
ATOM 1739 N N . ARG A 1 2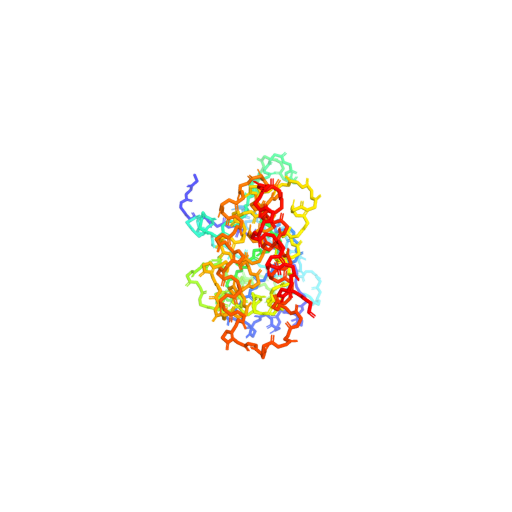16 ? 22.619 -4.668 -16.348 1.00 97.06 216 ARG A N 1
ATOM 1740 C CA . ARG A 1 216 ? 22.736 -6.129 -16.476 1.00 97.06 216 ARG A CA 1
ATOM 1741 C C . ARG A 1 216 ? 24.165 -6.571 -16.760 1.00 97.06 216 ARG A C 1
ATOM 1743 O O . ARG A 1 216 ? 24.588 -7.561 -16.181 1.00 97.06 216 ARG A O 1
ATOM 1750 N N . LYS A 1 217 ? 24.915 -5.847 -17.593 1.00 97.06 217 LYS A N 1
ATOM 1751 C CA . LYS A 1 217 ? 26.323 -6.159 -17.895 1.00 97.06 217 LYS A CA 1
ATOM 1752 C C . LYS A 1 217 ? 27.213 -6.095 -16.656 1.00 97.06 217 LYS A C 1
ATOM 1754 O O . LYS A 1 217 ? 28.151 -6.873 -16.550 1.00 97.06 217 LYS A O 1
ATOM 1759 N N . ILE A 1 218 ? 26.921 -5.176 -15.736 1.00 96.56 218 ILE A N 1
ATOM 1760 C CA . ILE A 1 218 ? 27.658 -5.044 -14.473 1.00 96.56 218 ILE A CA 1
ATOM 1761 C C . ILE A 1 218 ? 27.264 -6.163 -13.499 1.00 96.56 218 ILE A C 1
ATOM 1763 O O . ILE A 1 218 ? 28.113 -6.704 -12.796 1.00 96.56 218 ILE A O 1
ATOM 1767 N N . ALA A 1 219 ? 25.975 -6.506 -13.446 1.00 94.00 219 ALA A N 1
ATOM 1768 C CA . ALA A 1 219 ? 25.433 -7.410 -12.434 1.00 94.00 219 ALA A CA 1
ATOM 1769 C C . ALA A 1 219 ? 25.463 -8.903 -12.811 1.00 94.00 219 ALA A C 1
ATOM 1771 O O . ALA A 1 219 ? 25.328 -9.748 -11.924 1.00 94.00 219 ALA A O 1
ATOM 1772 N N . LEU A 1 220 ? 25.573 -9.246 -14.098 1.00 94.12 220 LEU A N 1
ATOM 1773 C CA . LEU A 1 220 ? 25.366 -10.603 -14.611 1.00 94.12 220 LEU A CA 1
ATOM 1774 C C . LEU A 1 220 ? 26.578 -11.106 -15.406 1.00 94.12 220 LEU A C 1
ATOM 1776 O O . LEU A 1 220 ? 27.279 -10.314 -16.035 1.00 94.12 220 LEU A O 1
ATOM 1780 N N . PRO A 1 221 ? 26.814 -12.432 -15.436 1.00 93.81 221 PRO A N 1
ATOM 1781 C CA . PRO A 1 221 ? 27.849 -13.000 -16.287 1.00 93.81 221 PRO A CA 1
ATOM 1782 C C . PRO A 1 221 ? 27.521 -12.773 -17.778 1.00 93.81 221 PRO A C 1
ATOM 1784 O O . PRO A 1 221 ? 26.342 -12.750 -18.138 1.00 93.81 221 PRO A O 1
ATOM 1787 N N . PRO A 1 222 ? 28.532 -12.689 -18.666 1.00 90.25 222 PRO A N 1
ATOM 1788 C CA . PRO A 1 222 ? 28.341 -12.356 -20.084 1.00 90.25 222 PRO A CA 1
ATOM 1789 C C . PRO A 1 222 ? 27.340 -13.233 -20.852 1.00 90.25 222 PRO A C 1
ATOM 1791 O O . PRO A 1 222 ? 26.708 -12.751 -21.784 1.00 90.25 222 PRO A O 1
ATOM 1794 N N . ASN A 1 223 ? 27.151 -14.491 -20.438 1.00 89.75 223 ASN A N 1
ATOM 1795 C CA . ASN A 1 223 ? 26.268 -15.459 -21.105 1.00 89.75 223 ASN A CA 1
ATOM 1796 C C . ASN A 1 223 ? 24.874 -15.560 -20.451 1.00 89.75 223 ASN A C 1
ATOM 1798 O O . ASN A 1 223 ? 24.164 -16.550 -20.629 1.00 89.75 223 ASN A O 1
ATOM 1802 N N . HIS A 1 224 ? 24.484 -14.591 -19.619 1.00 93.19 224 HIS A N 1
ATOM 1803 C CA . HIS A 1 224 ? 23.188 -14.621 -18.944 1.00 93.19 224 HIS A CA 1
ATOM 1804 C C . HIS A 1 224 ? 22.036 -14.293 -19.911 1.00 93.19 224 HIS A C 1
ATOM 1806 O O . HIS A 1 224 ? 22.078 -13.287 -20.616 1.00 93.19 224 HIS A O 1
ATOM 1812 N N . HIS A 1 225 ? 20.955 -15.078 -19.882 1.00 92.50 225 HIS A N 1
ATOM 1813 C CA . HIS A 1 225 ? 19.797 -14.933 -20.784 1.00 92.50 225 HIS A CA 1
ATOM 1814 C C . HIS A 1 225 ? 19.120 -13.544 -20.745 1.00 92.50 225 HIS A C 1
ATOM 1816 O O . HIS A 1 225 ? 18.571 -13.076 -21.743 1.00 92.50 225 HIS A O 1
ATOM 1822 N N . ASP A 1 226 ? 19.181 -12.843 -19.611 1.00 92.38 226 ASP A N 1
ATOM 1823 C CA . ASP A 1 226 ? 18.694 -11.458 -19.510 1.00 92.38 226 ASP A CA 1
ATOM 1824 C C . ASP A 1 226 ? 19.459 -10.475 -20.415 1.00 92.38 226 ASP A C 1
ATOM 1826 O O . ASP A 1 226 ? 18.863 -9.510 -20.899 1.00 92.38 226 ASP A O 1
ATOM 1830 N N . LEU A 1 227 ? 20.755 -10.703 -20.670 1.00 95.38 227 LEU A N 1
ATOM 1831 C CA . LEU A 1 227 ? 21.529 -9.891 -21.616 1.00 95.38 227 LEU A CA 1
ATOM 1832 C C . LEU A 1 227 ? 21.031 -10.124 -23.042 1.00 95.38 227 LEU A C 1
ATOM 1834 O O . LEU A 1 227 ? 20.768 -9.158 -23.758 1.00 95.38 227 LEU A O 1
ATOM 1838 N N . ALA A 1 228 ? 20.805 -11.387 -23.414 1.00 94.31 228 ALA A N 1
ATOM 1839 C CA . ALA A 1 228 ? 20.226 -11.749 -24.704 1.00 94.31 228 ALA A CA 1
ATOM 1840 C C . ALA A 1 228 ? 18.853 -11.096 -24.917 1.00 94.31 228 ALA A C 1
ATOM 1842 O O . ALA A 1 228 ? 18.593 -10.514 -25.966 1.00 94.31 228 ALA A O 1
ATOM 1843 N N . THR A 1 229 ? 18.005 -11.094 -23.884 1.00 95.06 229 THR A N 1
ATOM 1844 C CA . THR A 1 229 ? 16.683 -10.447 -23.927 1.00 95.06 229 THR A CA 1
ATOM 1845 C C . THR A 1 229 ? 16.795 -8.935 -24.155 1.00 95.06 229 THR A C 1
ATOM 1847 O O . THR A 1 229 ? 16.035 -8.364 -24.937 1.00 95.06 229 THR A O 1
ATOM 1850 N N . SER A 1 230 ? 17.750 -8.269 -23.499 1.00 95.81 230 SER A N 1
ATOM 1851 C CA . SER A 1 230 ? 18.002 -6.839 -23.708 1.00 95.81 230 SER A CA 1
ATOM 1852 C C . SER A 1 230 ? 18.467 -6.541 -25.138 1.00 95.81 230 SER A C 1
ATOM 1854 O O . SER A 1 230 ? 17.942 -5.620 -25.763 1.00 95.81 230 SER A O 1
ATOM 1856 N N . TYR A 1 231 ? 19.400 -7.331 -25.677 1.00 97.94 231 TYR A N 1
ATOM 1857 C CA . TYR A 1 231 ? 19.869 -7.179 -27.057 1.00 97.94 231 TYR A CA 1
ATOM 1858 C C . TYR A 1 231 ? 18.776 -7.458 -28.089 1.00 97.94 231 TYR A C 1
ATOM 1860 O O . TYR A 1 231 ? 18.650 -6.705 -29.053 1.00 97.94 231 TYR A O 1
ATOM 1868 N N . LEU A 1 232 ? 17.944 -8.477 -27.862 1.00 97.94 232 LEU A N 1
ATOM 1869 C CA . LEU A 1 232 ? 16.801 -8.788 -28.716 1.00 97.94 232 LEU A CA 1
ATOM 1870 C C . LEU A 1 232 ? 15.839 -7.598 -28.803 1.00 97.94 232 LEU A C 1
ATOM 1872 O O . LEU A 1 232 ? 15.463 -7.191 -29.900 1.00 97.94 232 LEU A O 1
ATOM 1876 N N . ASN A 1 233 ? 15.480 -7.006 -27.660 1.00 97.75 233 ASN A N 1
ATOM 1877 C CA . ASN A 1 233 ? 14.586 -5.850 -27.624 1.00 97.75 233 ASN A CA 1
ATOM 1878 C C . ASN A 1 233 ? 15.184 -4.643 -28.361 1.00 97.75 233 ASN A C 1
ATOM 1880 O O . ASN A 1 233 ? 14.489 -4.023 -29.160 1.00 97.75 233 ASN A O 1
ATOM 1884 N N . ILE A 1 234 ? 16.474 -4.348 -28.161 1.00 98.56 234 ILE A N 1
ATOM 1885 C CA . ILE A 1 234 ? 17.185 -3.288 -28.897 1.00 98.56 234 ILE A CA 1
ATOM 1886 C C . ILE A 1 234 ? 17.172 -3.564 -30.408 1.00 98.56 234 ILE A C 1
ATOM 1888 O O . ILE A 1 234 ? 16.871 -2.665 -31.194 1.00 98.56 234 ILE A O 1
ATOM 1892 N N . GLY A 1 235 ? 17.438 -4.808 -30.815 1.00 98.06 235 GLY A N 1
ATOM 1893 C CA . GLY A 1 235 ? 17.398 -5.223 -32.216 1.00 98.06 235 GLY A CA 1
ATOM 1894 C C . GLY A 1 235 ? 16.024 -5.011 -32.846 1.00 98.06 235 GLY A C 1
ATOM 1895 O O . GLY A 1 235 ? 15.936 -4.438 -33.928 1.00 98.06 235 GLY A O 1
ATOM 1896 N N . VAL A 1 236 ? 14.950 -5.372 -32.132 1.00 98.25 236 VAL A N 1
ATOM 1897 C CA . VAL A 1 236 ? 13.562 -5.123 -32.559 1.00 98.25 236 VAL A CA 1
ATOM 1898 C C . VAL A 1 236 ? 13.289 -3.632 -32.747 1.00 98.25 236 VAL A C 1
ATOM 1900 O O . VAL A 1 236 ? 12.644 -3.259 -33.727 1.00 98.25 236 VAL A O 1
ATOM 1903 N N . VAL A 1 237 ? 13.784 -2.760 -31.862 1.00 98.44 237 VAL A N 1
ATOM 1904 C CA . VAL A 1 237 ? 13.600 -1.313 -32.051 1.00 98.44 237 VAL A CA 1
ATOM 1905 C C . VAL A 1 237 ? 14.322 -0.823 -33.310 1.00 98.44 237 VAL A C 1
ATOM 1907 O O . VAL A 1 237 ? 13.710 -0.127 -34.120 1.00 98.44 237 VAL A O 1
ATOM 1910 N N . TYR A 1 238 ? 15.580 -1.223 -33.525 1.00 98.50 238 TYR A N 1
ATOM 1911 C CA . TYR A 1 238 ? 16.323 -0.843 -34.733 1.00 98.50 238 TYR A CA 1
ATOM 1912 C C . TYR A 1 238 ? 15.681 -1.367 -36.021 1.00 98.50 238 TYR A C 1
ATOM 1914 O O . TYR A 1 238 ? 15.639 -0.639 -37.012 1.00 98.50 238 TYR A O 1
ATOM 1922 N N . ASP A 1 239 ? 15.138 -2.584 -36.011 1.00 97.75 239 ASP A N 1
ATOM 1923 C CA . ASP A 1 239 ? 14.444 -3.155 -37.167 1.00 97.75 239 ASP A CA 1
ATOM 1924 C C . ASP A 1 239 ? 13.198 -2.335 -37.542 1.00 97.75 239 ASP A C 1
ATOM 1926 O O . ASP A 1 239 ? 13.017 -1.951 -38.699 1.00 97.75 239 ASP A O 1
ATOM 1930 N N . ASN A 1 240 ? 12.400 -1.929 -36.546 1.00 97.25 240 ASN A N 1
ATOM 1931 C CA . ASN A 1 240 ? 11.245 -1.047 -36.762 1.00 97.25 240 ASN A CA 1
ATOM 1932 C C . ASN A 1 240 ? 11.645 0.357 -37.247 1.00 97.25 240 ASN A C 1
ATOM 1934 O O . ASN A 1 240 ? 10.892 0.998 -37.982 1.00 97.25 240 ASN A O 1
ATOM 1938 N N . MET A 1 241 ? 12.845 0.822 -36.888 1.00 97.50 241 MET A N 1
ATOM 1939 C CA . MET A 1 241 ? 13.441 2.054 -37.417 1.00 97.50 241 MET A CA 1
ATOM 1940 C C . MET A 1 241 ? 14.078 1.882 -38.807 1.00 97.50 241 MET A C 1
ATOM 1942 O O . MET A 1 241 ? 14.528 2.872 -39.381 1.00 97.50 241 MET A O 1
ATOM 1946 N N . ARG A 1 242 ? 14.101 0.662 -39.369 1.00 97.25 242 ARG A N 1
ATOM 1947 C CA . ARG A 1 242 ? 14.785 0.293 -40.628 1.00 97.25 242 ARG A CA 1
ATOM 1948 C C . ARG A 1 242 ? 16.308 0.455 -40.588 1.00 97.25 242 ARG A C 1
ATOM 1950 O O . ARG A 1 242 ? 16.967 0.564 -41.619 1.00 97.25 242 ARG A O 1
ATOM 1957 N N . GLU A 1 243 ? 16.876 0.425 -39.391 1.00 97.69 243 GLU A N 1
ATOM 1958 C CA . GLU A 1 243 ? 18.313 0.482 -39.120 1.00 97.69 243 GLU A CA 1
ATOM 1959 C C . GLU A 1 243 ? 18.900 -0.938 -39.122 1.00 97.69 243 GLU A C 1
ATOM 1961 O O . GLU A 1 243 ? 19.436 -1.431 -38.126 1.00 97.69 243 GLU A O 1
ATOM 1966 N N . TYR A 1 244 ? 18.763 -1.630 -40.256 1.00 97.06 244 TYR A N 1
ATOM 1967 C CA . TYR A 1 244 ? 18.969 -3.080 -40.352 1.00 97.06 244 TYR A CA 1
ATOM 1968 C C . TYR A 1 244 ? 20.368 -3.545 -39.932 1.00 97.06 244 TYR A C 1
ATOM 1970 O O . TYR A 1 244 ? 20.505 -4.595 -39.311 1.00 97.06 244 TYR A O 1
ATOM 1978 N N . SER A 1 245 ? 21.414 -2.757 -40.201 1.00 98.00 245 SER A N 1
ATOM 1979 C CA . SER A 1 245 ? 22.778 -3.093 -39.771 1.00 98.00 245 SER A CA 1
ATOM 1980 C C . SER A 1 245 ? 22.921 -3.109 -38.244 1.00 98.00 245 SER A C 1
ATOM 1982 O O . SER A 1 245 ? 23.602 -3.973 -37.695 1.00 98.00 245 SER A O 1
ATOM 1984 N N . LYS A 1 246 ? 22.254 -2.183 -37.541 1.00 97.38 246 LYS A N 1
ATOM 1985 C CA . LYS A 1 246 ? 22.251 -2.134 -36.069 1.00 97.38 246 LYS A CA 1
ATOM 1986 C C . LYS A 1 246 ? 21.358 -3.226 -35.480 1.00 97.38 246 LYS A C 1
ATOM 1988 O O . LYS A 1 246 ? 21.721 -3.827 -34.466 1.00 97.38 246 LYS A O 1
ATOM 1993 N N . ALA A 1 247 ? 20.229 -3.513 -36.133 1.00 97.50 247 ALA A N 1
ATOM 1994 C CA . ALA A 1 247 ? 19.344 -4.613 -35.761 1.00 97.50 247 ALA A CA 1
ATOM 1995 C C . ALA A 1 247 ? 20.076 -5.960 -35.827 1.00 97.50 247 ALA A C 1
ATOM 1997 O O . ALA A 1 247 ? 20.129 -6.666 -34.822 1.00 97.50 247 ALA A O 1
ATOM 1998 N N . LEU A 1 248 ? 20.736 -6.256 -36.956 1.00 97.44 248 LEU A N 1
ATOM 1999 C CA . LEU A 1 248 ? 21.533 -7.471 -37.141 1.00 97.44 248 LEU A CA 1
ATOM 2000 C C . LEU A 1 248 ? 22.604 -7.614 -36.055 1.00 97.44 248 LEU A C 1
ATOM 2002 O O . LEU A 1 248 ? 22.647 -8.637 -35.381 1.00 97.44 248 LEU A O 1
ATOM 2006 N N . SER A 1 249 ? 23.397 -6.564 -35.814 1.00 97.69 249 SER A N 1
ATOM 2007 C CA . SER A 1 249 ? 24.436 -6.605 -34.777 1.00 97.69 249 SER A CA 1
ATOM 2008 C C . SER A 1 249 ? 23.868 -6.871 -33.377 1.00 97.69 249 SER A C 1
ATOM 2010 O O . SER A 1 249 ? 24.504 -7.529 -32.554 1.00 97.69 249 SER A O 1
ATOM 2012 N N . SER A 1 250 ? 22.662 -6.375 -33.091 1.00 97.19 250 SER A N 1
ATOM 2013 C CA . SER A 1 250 ? 21.992 -6.621 -31.812 1.00 97.19 250 SER A CA 1
ATOM 2014 C C . SER A 1 250 ? 21.482 -8.059 -31.717 1.00 97.19 250 SER A C 1
ATOM 2016 O O . SER A 1 250 ? 21.675 -8.706 -30.692 1.00 97.19 250 SER A O 1
ATOM 2018 N N . TYR A 1 251 ? 20.895 -8.591 -32.789 1.00 96.75 251 TYR A N 1
ATOM 2019 C CA . TYR A 1 251 ? 20.435 -9.977 -32.833 1.00 96.75 251 TYR A CA 1
ATOM 2020 C C . TYR A 1 251 ? 21.584 -10.979 -32.721 1.00 96.75 251 TYR A C 1
ATOM 2022 O O . TYR A 1 251 ? 21.465 -11.943 -31.970 1.00 96.75 251 TYR A O 1
ATOM 2030 N N . GLU A 1 252 ? 22.725 -10.721 -33.357 1.00 96.62 252 GLU A N 1
ATOM 2031 C CA . GLU A 1 252 ? 23.928 -11.551 -33.215 1.00 96.62 252 GLU A CA 1
ATOM 2032 C C . GLU A 1 252 ? 24.432 -11.601 -31.770 1.00 96.62 252 GLU A C 1
ATOM 2034 O O . GLU A 1 252 ? 24.874 -12.645 -31.309 1.00 96.62 252 GLU A O 1
ATOM 2039 N N . ARG A 1 253 ? 24.316 -10.496 -31.022 1.00 93.31 253 ARG A N 1
ATOM 2040 C CA . ARG A 1 253 ? 24.667 -10.448 -29.591 1.00 93.31 253 ARG A CA 1
ATOM 2041 C C . ARG A 1 253 ? 23.642 -11.122 -28.680 1.00 93.31 253 ARG A C 1
ATOM 2043 O O . ARG A 1 253 ? 23.921 -11.297 -27.496 1.00 93.31 253 ARG A O 1
ATOM 2050 N N . SER A 1 254 ? 22.449 -11.426 -29.190 1.00 92.00 254 SER A N 1
ATOM 2051 C CA . SER A 1 254 ? 21.413 -12.132 -28.431 1.00 92.00 254 SER A CA 1
ATOM 2052 C C . SER A 1 254 ? 21.497 -13.659 -28.530 1.00 92.00 254 SER A C 1
ATOM 2054 O O . SER A 1 254 ? 20.821 -14.332 -27.753 1.00 92.00 254 SER A O 1
ATOM 2056 N N . LEU A 1 255 ? 22.293 -14.186 -29.467 1.00 88.69 255 LEU A N 1
ATOM 2057 C CA . LEU A 1 255 ? 22.536 -15.619 -29.676 1.00 88.69 255 LEU A CA 1
ATOM 2058 C C . LEU A 1 255 ? 23.636 -16.145 -28.745 1.00 88.69 255 LEU A C 1
ATOM 2060 O O . LEU A 1 255 ? 23.484 -17.299 -28.285 1.00 88.69 255 LEU A O 1
#

Sequence (255 aa):
MPTNFQVFRGQGLSIEDFEKMKKTKGGLMSFNNFLSTSRSREISFKKFALPATKNPNSVGILFVMNIDTAICMKSSTPFAEVSKVSFFKGKEEEILFTTHTIFRINRIERIEDKHTDRLWQVNLTLAGNQDDDFNKLTSRLREELNVVGTGWSRLGEVLIKLGDFEKAEHLYQILLEKASTDKQRSGYNLQLGTVYYRMGEYSKALSSYEQSLEIRKIALPPNHHDLATSYLNIGVVYDNMREYSKALSSYERSL

Foldseek 3Di:
DDQKAKWKAKAKDFPVVVVVVVVQAQHKDFAQDWPWTWSDQCCRCVVHQVVNVVPVRIFMEMEIEMERVVQCVVAVWDKDFDLCPDPCNPNTTIITTDRPWMWTFHDKAFDDDPPDRRYIYTYIYTDGPVDDVVVVVVVVVVVVVPPPCDPLVVVLVVCVVVVVLVVSLVSLVVQCVVDPDLQSVLVSLQSNLSSCVSVVVLVSSLVSLVSSLVSCPVVDDLPDQVNLVSLQSNLVSCVVVVVNVSSVVSNVSSD

pLDDT: mean 86.61, std 12.34, range [47.88, 98.56]

Secondary structure (DSSP, 8-state):
--SEEEEEEEEEEEHHHHHHHHHTTTSEEE-SS-EEEES-HHHIIIIIITGGGGSTTEEEEEEEEEEEHHHHHHHT--EEE-TTTSTTTTT--EEEE-TT-EEEEEEEEEPP-SS-S-EEEEEEEE--TT-HHHHHHHHHHHHHH--TTSHHHHHHHHHHHHT-HHHHHHHHHHHHHT--SHHHHHHHHHHHHHHHHHTT-HHHHHHHHHHHHHHHHHHS-TT-HHHHHHHHHHHHHHHHTT-HHHHHHHHHTT-

Radius of gyration: 28.11 Å; chains: 1; bounding box: 62×38×79 Å